Protein AF-A0A3G2S075-F1 (afdb_monomer)

Radius of gyration: 23.3 Å; Cα contacts (8 Å, |Δi|>4): 363; chains: 1; bounding box: 61×72×53 Å

Sequence (214 aa):
MSATLSLFGVHEDDLPMSPDLEPTEDIVPEQIPSILDQRACIVYSTAPDVEPRVVSTRDPESDTQAQQEYRIHLRLDMTNGCGGKIWPAAEVLGAYIASMPSRYAPHATDLALAQHPWRGKTVVELGSGTGLIGFLVAKIGVGCKTWITDQVPMLPLMEENVTLNPDMVDACHVAELNWGETIPENVPSKPDVILLADCVYREEAFQPLVDTFY

Solvent-accessible surface area (backbone atoms only — not comparable to full-atom values): 12660 Å² total; per-residue (Å²): 139,85,86,82,83,52,100,80,82,56,61,83,88,71,55,76,74,75,76,81,72,74,83,60,93,71,79,65,73,81,80,76,78,83,57,64,82,38,58,37,30,41,38,31,34,32,54,72,96,45,79,60,43,83,40,65,66,87,61,84,87,69,88,67,79,54,100,52,54,50,78,46,45,37,63,26,40,41,88,71,38,85,39,20,52,92,51,72,48,44,51,54,52,40,31,54,59,45,13,42,40,41,74,76,28,76,88,37,69,71,57,8,42,70,66,35,94,55,46,64,31,39,35,38,27,49,57,31,36,45,30,65,57,44,50,49,55,32,69,72,62,33,59,32,45,28,34,30,18,24,47,74,71,37,47,68,54,30,56,52,23,42,68,60,35,69,94,28,59,93,25,42,41,83,45,70,49,57,65,52,50,83,76,46,91,93,48,75,86,76,47,78,40,81,44,73,42,78,74,86,80,51,79,89,50,48,62,26,50,55,52,58,78,111

Secondary structure (DSSP, 8-state):
--PPPPTTS--GGGSPPPP-----TTSS---PPP--SEEEEEEEESSTTPPPEEEETT--TT----TTEEEEEEEE--TT-GGGS--HHHHHHHHHHHHHHHHH-TT-HHHHHHS-TTTT-EEEEES-TT-HHHHHHHHTTS--EEEEEE-GGGHHHHHHHHHT-GGGTTTEEEEE--TTSPPPTTS-SS-SEEE-SS----GGGHHHHHHTT-

Nearest PDB structures (foldseek):
  5eeg-assembly1_A  TM=6.580E-01  e=7.873E-05  Streptomyces peucetius
  4wxh-assembly1_B  TM=6.795E-01  e=1.015E-04  Streptomyces peucetius
  7phd-assembly1_A  TM=6.623E-01  e=1.081E-04  Streptomyces peucetius
  2r3s-assembly1_B  TM=6.624E-01  e=9.962E-04  Nostoc punctiforme PCC 73102
  5i2h-assembly1_B  TM=5.955E-01  e=4.023E-03  Planctopirus limnophila DSM 3776

Mean predicted aligned error: 10.03 Å

pLDDT: mean 85.21, std 16.08, range [38.69, 98.69]

InterPro domains:
  IPR019410 Lysine methyltransferase [PF10294] (69-212)
  IPR019410 Lysine methyltransferase [PTHR14614] (68-212)
  IPR029063 S-adenosyl-L-methionine-dependent methyltransferase superfamily [G3DSA:3.40.50.150] (55-214)
  IPR029063 S-adenosyl-L-methionine-dependent methyltransferase superfamily [SSF53335] (101-209)

Structure (mmCIF, N/CA/C/O backbone):
data_AF-A0A3G2S075-F1
#
_entry.id   AF-A0A3G2S075-F1
#
loop_
_atom_site.group_PDB
_atom_site.id
_atom_site.type_symbol
_atom_site.label_atom_id
_atom_site.label_alt_id
_atom_site.label_comp_id
_atom_site.label_asym_id
_atom_site.label_entity_id
_atom_site.label_seq_id
_atom_site.pdbx_PDB_ins_code
_atom_site.Cartn_x
_atom_site.Cartn_y
_atom_site.Cartn_z
_atom_site.occupancy
_atom_site.B_iso_or_equiv
_atom_site.auth_seq_id
_atom_site.auth_comp_id
_atom_site.auth_asym_id
_atom_site.auth_atom_id
_atom_site.pdbx_PDB_model_num
ATOM 1 N N . MET A 1 1 ? 36.980 -53.352 -17.242 1.00 39.31 1 MET A N 1
ATOM 2 C CA . MET A 1 1 ? 36.021 -52.623 -18.096 1.00 39.31 1 MET A CA 1
ATOM 3 C C . MET A 1 1 ? 34.685 -52.691 -17.384 1.00 39.31 1 MET A C 1
ATOM 5 O O . MET A 1 1 ? 34.113 -53.768 -17.325 1.00 39.31 1 MET A O 1
ATOM 9 N N . SER A 1 2 ? 34.291 -51.612 -16.710 1.00 39.00 2 SER A N 1
ATOM 10 C CA . SER A 1 2 ? 33.058 -51.543 -15.919 1.00 39.00 2 SER A CA 1
ATOM 11 C C . SER A 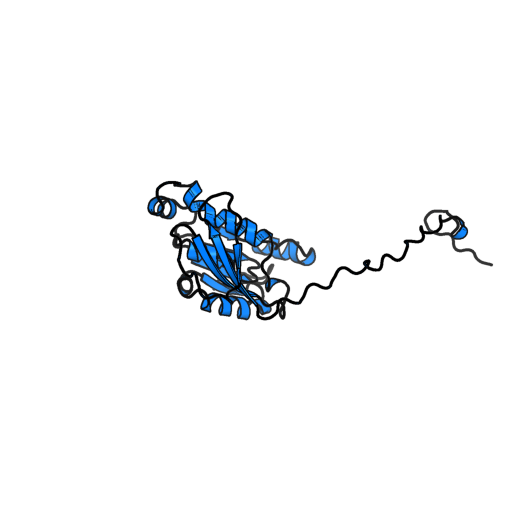1 2 ? 32.149 -50.534 -16.604 1.00 39.00 2 SER A C 1
ATOM 13 O O . SER A 1 2 ? 32.525 -49.369 -16.684 1.00 39.00 2 SER A O 1
ATOM 15 N N . ALA A 1 3 ? 31.021 -50.990 -17.144 1.00 41.44 3 ALA A N 1
ATOM 16 C CA . ALA A 1 3 ? 29.999 -50.128 -17.726 1.00 41.44 3 ALA A CA 1
ATOM 17 C C . ALA A 1 3 ? 28.952 -49.821 -16.649 1.00 41.44 3 ALA A C 1
ATOM 19 O O . ALA A 1 3 ? 28.429 -50.734 -16.008 1.00 41.44 3 ALA A O 1
ATOM 20 N N . THR A 1 4 ? 28.695 -48.538 -16.418 1.00 41.00 4 THR A N 1
ATOM 21 C CA . THR A 1 4 ? 27.686 -48.050 -15.475 1.00 41.00 4 THR A CA 1
ATOM 22 C C . THR A 1 4 ? 26.345 -47.997 -16.206 1.00 41.00 4 THR A C 1
ATOM 24 O O . THR A 1 4 ? 26.229 -47.293 -17.202 1.00 41.00 4 THR A O 1
ATOM 27 N N . LEU A 1 5 ? 25.337 -48.749 -15.749 1.00 38.69 5 LEU A N 1
ATOM 28 C CA . LEU A 1 5 ? 23.973 -48.657 -16.285 1.00 38.69 5 LEU A CA 1
ATOM 29 C C . LEU A 1 5 ? 23.287 -47.385 -15.763 1.00 38.69 5 LEU A C 1
ATOM 31 O O . LEU A 1 5 ? 23.251 -47.157 -14.552 1.00 38.69 5 LEU A O 1
ATOM 35 N N . SER A 1 6 ? 22.703 -46.593 -16.665 1.00 50.19 6 SER A N 1
ATOM 36 C CA . SER A 1 6 ? 21.809 -45.483 -16.318 1.00 50.19 6 SER A CA 1
ATOM 37 C C . SER A 1 6 ? 20.443 -46.010 -15.842 1.00 50.19 6 SER A C 1
ATOM 39 O O . SER A 1 6 ? 20.000 -47.095 -16.233 1.00 50.19 6 SER A O 1
ATOM 41 N N . LEU A 1 7 ? 19.772 -45.226 -14.991 1.00 48.88 7 LEU A N 1
ATOM 42 C CA . LEU A 1 7 ? 18.553 -45.570 -14.241 1.00 48.88 7 LEU A CA 1
ATOM 43 C C . LEU A 1 7 ? 17.335 -45.953 -15.118 1.00 48.88 7 LEU A C 1
ATOM 45 O O . LEU A 1 7 ? 16.333 -46.424 -14.589 1.00 48.88 7 LEU A O 1
ATOM 49 N N . PHE A 1 8 ? 17.420 -45.784 -16.442 1.00 50.78 8 PHE A N 1
ATOM 50 C CA . PHE A 1 8 ? 16.337 -46.058 -17.395 1.00 50.78 8 PHE A CA 1
ATOM 51 C C . PHE A 1 8 ? 16.640 -47.176 -18.407 1.00 50.78 8 PHE A C 1
ATOM 53 O O . PHE A 1 8 ? 15.856 -47.392 -19.327 1.00 50.78 8 PHE A O 1
ATOM 60 N N . GLY A 1 9 ? 17.734 -47.927 -18.235 1.00 50.78 9 GLY A N 1
ATOM 61 C CA . GLY A 1 9 ? 17.971 -49.162 -18.997 1.00 50.78 9 GLY A CA 1
ATOM 62 C C . GLY A 1 9 ? 18.308 -48.977 -20.482 1.00 50.78 9 GLY A C 1
ATOM 63 O O . GLY A 1 9 ? 18.224 -49.943 -21.236 1.00 50.78 9 GLY A O 1
ATOM 64 N N . VAL A 1 10 ? 18.704 -47.773 -20.897 1.00 54.72 10 VAL A N 1
ATOM 65 C CA . VAL A 1 10 ? 19.189 -47.473 -22.253 1.00 54.72 10 VAL A CA 1
ATOM 66 C C . VAL A 1 10 ? 20.692 -47.196 -22.182 1.00 54.72 10 VAL A C 1
ATOM 68 O O . VAL A 1 10 ? 21.138 -46.517 -21.251 1.00 54.72 10 VAL A O 1
ATOM 71 N N . HIS A 1 11 ? 21.479 -47.749 -23.112 1.00 60.38 11 HIS A N 1
ATOM 72 C CA . HIS A 1 11 ? 22.908 -47.433 -23.220 1.00 60.38 11 HIS A CA 1
ATOM 73 C C . HIS A 1 11 ? 23.049 -45.947 -23.595 1.00 60.38 11 HIS A C 1
ATOM 75 O O . HIS A 1 11 ? 22.247 -45.444 -24.376 1.00 60.38 11 HIS A O 1
ATOM 81 N N . GLU A 1 12 ? 24.034 -45.225 -23.050 1.00 58.00 12 GLU A N 1
ATOM 82 C CA . GLU A 1 12 ? 24.257 -43.800 -23.384 1.00 58.00 12 GLU A CA 1
ATOM 83 C C . GLU A 1 12 ? 24.430 -43.578 -24.897 1.00 58.00 12 GLU A C 1
ATOM 85 O O . GLU A 1 12 ? 23.999 -42.556 -25.422 1.00 58.00 12 GLU A O 1
ATOM 90 N N . ASP A 1 13 ? 24.976 -44.578 -25.596 1.00 66.62 13 ASP A N 1
ATOM 91 C CA . ASP A 1 13 ? 25.175 -44.581 -27.050 1.00 66.62 13 ASP A CA 1
ATOM 92 C C . ASP A 1 13 ? 23.868 -44.696 -27.862 1.00 66.62 13 ASP A C 1
ATOM 94 O O . ASP A 1 13 ? 23.870 -44.437 -29.064 1.00 66.62 13 ASP A O 1
ATOM 98 N N . ASP A 1 14 ? 22.758 -45.078 -27.220 1.00 63.50 14 ASP A N 1
ATOM 99 C CA . ASP A 1 14 ? 21.441 -45.270 -27.845 1.00 63.50 14 ASP A CA 1
ATOM 100 C C . ASP A 1 14 ? 20.488 -44.078 -27.607 1.00 63.50 14 ASP A C 1
ATOM 102 O O . ASP A 1 14 ? 19.324 -44.113 -28.024 1.00 63.50 14 ASP A O 1
ATOM 106 N N . LEU A 1 15 ? 20.941 -43.013 -26.932 1.00 58.25 15 LEU A N 1
ATOM 107 C CA . LEU A 1 15 ? 20.164 -41.778 -26.824 1.00 58.25 15 LEU A CA 1
ATOM 108 C C . LEU A 1 15 ? 20.121 -41.083 -28.195 1.00 58.25 15 LEU A C 1
ATOM 110 O O . LEU A 1 15 ? 21.161 -40.944 -28.843 1.00 58.25 15 LEU A O 1
ATOM 114 N N . PRO A 1 16 ? 18.946 -40.614 -28.661 1.00 63.03 16 PRO A N 1
ATOM 115 C CA . PRO A 1 16 ? 18.897 -39.796 -29.863 1.00 63.03 16 PRO A CA 1
ATOM 116 C C . PRO A 1 16 ? 19.795 -38.580 -29.643 1.00 63.03 16 PRO A C 1
ATOM 118 O O . PRO A 1 16 ? 19.712 -37.940 -28.591 1.00 63.03 16 PRO A O 1
ATOM 121 N N . MET A 1 17 ? 20.649 -38.269 -30.624 1.00 59.28 17 MET A N 1
ATOM 122 C CA . MET A 1 17 ? 21.416 -37.029 -30.583 1.00 59.28 17 MET A CA 1
ATOM 123 C C . MET A 1 17 ? 20.442 -35.887 -30.318 1.00 59.28 17 MET A C 1
ATOM 125 O O . MET A 1 17 ? 19.423 -35.766 -31.006 1.00 59.28 17 MET A O 1
ATOM 129 N N . SER A 1 18 ? 20.734 -35.097 -29.283 1.00 58.06 18 SER A N 1
ATOM 130 C CA . SER A 1 18 ? 20.036 -33.841 -29.042 1.00 58.06 18 SER A CA 1
ATOM 131 C C . SER A 1 18 ? 19.966 -33.109 -30.379 1.00 58.06 18 SER A C 1
ATOM 133 O O . SER A 1 18 ? 21.017 -32.988 -31.012 1.00 58.06 18 SER A O 1
ATOM 135 N N . PRO A 1 19 ? 18.775 -32.700 -30.854 1.00 59.12 19 PRO A N 1
ATOM 136 C CA . PRO A 1 19 ? 18.696 -31.956 -32.098 1.00 59.12 19 PRO A CA 1
ATOM 137 C C . PRO A 1 19 ? 19.641 -30.771 -31.958 1.00 59.12 19 PRO A C 1
ATOM 139 O O . PRO A 1 19 ? 19.552 -30.047 -30.964 1.00 59.12 19 PRO A O 1
ATOM 142 N N . ASP A 1 20 ? 20.577 -30.638 -32.897 1.00 57.25 20 ASP A N 1
ATOM 143 C CA . ASP A 1 20 ? 21.443 -29.473 -32.978 1.00 57.25 20 ASP A CA 1
ATOM 144 C C . ASP A 1 20 ? 20.512 -28.266 -33.103 1.00 57.25 20 ASP A C 1
ATOM 146 O O . ASP A 1 20 ? 19.929 -28.004 -34.157 1.00 57.25 20 ASP A O 1
ATOM 150 N N . LEU A 1 21 ? 20.275 -27.591 -31.979 1.00 57.16 21 LEU A N 1
ATOM 151 C CA . LEU A 1 21 ? 19.614 -26.306 -31.975 1.00 57.16 21 LEU A CA 1
ATOM 152 C C . LEU A 1 21 ? 20.578 -25.391 -32.719 1.00 57.16 21 LEU A C 1
ATOM 154 O O . LEU A 1 21 ? 21.642 -25.055 -32.199 1.00 57.16 21 LEU A O 1
ATOM 158 N N . GLU A 1 22 ? 20.229 -25.058 -33.963 1.00 60.34 22 GLU A N 1
ATOM 159 C CA . GLU A 1 22 ? 20.850 -23.961 -34.700 1.00 60.34 22 GLU A CA 1
ATOM 160 C C . GLU A 1 22 ? 21.018 -22.792 -33.717 1.00 60.34 22 GLU A C 1
ATOM 162 O O . GLU A 1 22 ? 20.044 -22.445 -33.036 1.00 60.34 22 GLU A O 1
ATOM 167 N N . PRO A 1 23 ? 22.224 -22.219 -33.566 1.00 53.62 23 PRO A N 1
ATOM 168 C CA . PRO A 1 23 ? 22.447 -21.119 -32.647 1.00 53.62 23 PRO A CA 1
ATOM 169 C C . PRO A 1 23 ? 21.702 -19.898 -33.184 1.00 53.62 23 PRO A C 1
ATOM 171 O O . PRO A 1 23 ? 22.241 -19.089 -33.931 1.00 53.62 23 PRO A O 1
ATOM 174 N N . THR A 1 24 ? 20.426 -19.772 -32.832 1.00 58.47 24 THR A N 1
ATOM 175 C CA . THR A 1 24 ? 19.711 -18.512 -32.958 1.00 58.47 24 THR A CA 1
ATOM 176 C C . THR A 1 24 ? 20.424 -17.545 -32.023 1.00 58.47 24 THR A C 1
ATOM 178 O O . THR A 1 24 ? 20.515 -17.820 -30.828 1.00 58.47 24 THR A O 1
ATOM 181 N N . GLU A 1 25 ? 20.963 -16.444 -32.543 1.00 57.69 25 GLU A N 1
ATOM 182 C CA . GLU A 1 25 ? 21.745 -15.474 -31.757 1.00 57.69 25 GLU A CA 1
ATOM 183 C C . GLU A 1 25 ? 20.955 -14.825 -30.594 1.00 57.69 25 GLU A C 1
ATOM 185 O O . GLU A 1 25 ? 21.547 -14.153 -29.759 1.00 57.69 25 GLU A O 1
ATOM 190 N N . ASP A 1 26 ? 19.655 -15.113 -30.467 1.00 60.84 26 ASP A N 1
ATOM 191 C CA . ASP A 1 26 ? 18.729 -14.603 -29.447 1.00 60.84 26 ASP A CA 1
ATOM 192 C C . ASP A 1 26 ? 18.245 -15.681 -28.449 1.00 60.84 26 ASP A C 1
ATOM 194 O O . ASP A 1 26 ? 17.060 -15.784 -28.134 1.00 60.84 26 ASP A O 1
ATOM 198 N N . ILE A 1 27 ? 19.136 -16.530 -27.921 1.00 66.50 27 ILE A N 1
ATOM 199 C CA . ILE A 1 27 ? 18.773 -17.400 -26.773 1.00 66.50 27 ILE A CA 1
ATOM 200 C C . ILE A 1 27 ? 18.719 -16.585 -25.470 1.00 66.50 27 ILE A C 1
ATOM 202 O O . ILE A 1 27 ? 18.030 -16.957 -24.517 1.00 66.50 27 ILE A O 1
ATOM 206 N N . VAL A 1 28 ? 19.442 -15.464 -25.418 1.00 70.12 28 VAL A N 1
ATOM 207 C CA . VAL A 1 28 ? 19.457 -14.577 -24.257 1.00 70.12 28 VAL A CA 1
ATOM 208 C C . VAL A 1 28 ? 18.451 -13.456 -24.505 1.00 70.12 28 VAL A C 1
ATOM 210 O O . VAL A 1 28 ? 18.718 -12.604 -25.348 1.00 70.12 28 VAL A O 1
ATOM 213 N N . PRO A 1 29 ? 17.304 -13.425 -23.802 1.00 72.69 29 PRO A N 1
ATOM 214 C CA . PRO A 1 29 ? 16.398 -12.291 -23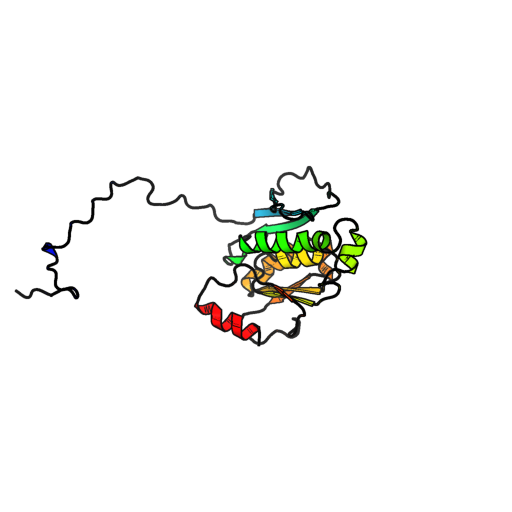.901 1.00 72.69 29 PRO A CA 1
ATOM 215 C C . PRO A 1 29 ? 17.137 -11.009 -23.507 1.00 72.69 29 PRO A C 1
ATOM 217 O O . PRO A 1 29 ? 17.977 -11.026 -22.602 1.00 72.69 29 PRO A O 1
ATOM 220 N N . GLU A 1 30 ? 16.813 -9.899 -24.172 1.00 76.38 30 GLU A N 1
ATOM 221 C CA . GLU A 1 30 ? 17.379 -8.598 -23.826 1.00 76.38 30 GLU A CA 1
ATOM 222 C C . GLU A 1 30 ? 17.216 -8.325 -22.325 1.00 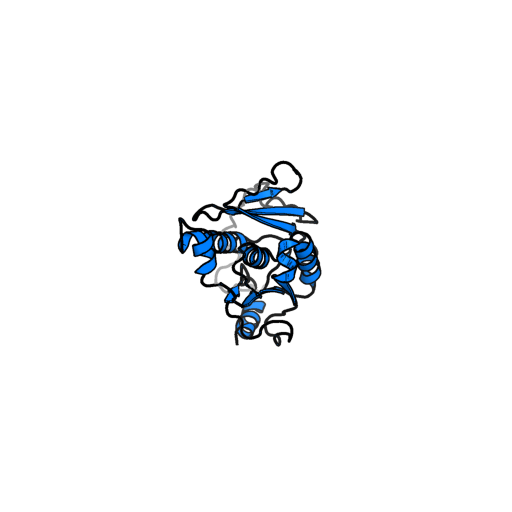76.38 30 GLU A C 1
ATOM 224 O O . GLU A 1 30 ? 16.133 -8.462 -21.745 1.00 76.38 30 GLU A O 1
ATOM 229 N N . GLN A 1 31 ? 18.317 -7.941 -21.679 1.00 74.44 31 GLN A N 1
ATOM 230 C CA . GLN A 1 31 ? 18.293 -7.588 -20.271 1.00 74.44 31 GLN A CA 1
ATOM 231 C C . GLN A 1 31 ? 17.463 -6.316 -20.089 1.00 74.44 31 GLN A C 1
ATOM 233 O O . GLN A 1 31 ? 17.845 -5.236 -20.540 1.00 74.44 31 GLN A O 1
ATOM 238 N N . ILE A 1 32 ? 16.343 -6.434 -19.377 1.00 75.81 32 ILE A N 1
ATOM 239 C CA . ILE A 1 32 ? 15.512 -5.281 -19.030 1.00 75.81 32 ILE A CA 1
ATOM 240 C C . ILE A 1 32 ? 16.338 -4.337 -18.134 1.00 75.81 32 ILE A C 1
ATOM 242 O O . ILE A 1 32 ? 16.944 -4.804 -17.160 1.00 75.81 32 ILE A O 1
ATOM 246 N N . PRO A 1 33 ? 16.374 -3.020 -18.422 1.00 77.38 33 PRO A N 1
ATOM 247 C CA . PRO A 1 33 ? 17.065 -2.053 -17.580 1.00 77.38 33 PRO A CA 1
ATOM 248 C C . PRO A 1 33 ? 16.569 -2.095 -16.133 1.00 77.38 33 PRO A C 1
ATOM 250 O O . PRO A 1 33 ? 15.369 -2.211 -15.875 1.00 77.38 33 PRO A O 1
ATOM 253 N N . SER A 1 34 ? 17.486 -1.951 -15.177 1.00 82.44 34 SER A N 1
ATOM 254 C CA . SER A 1 34 ? 17.121 -1.855 -13.765 1.00 82.44 34 SER A CA 1
ATOM 255 C C . SER A 1 34 ? 16.236 -0.631 -13.510 1.00 82.44 34 SER A C 1
ATOM 257 O O . SER A 1 34 ? 16.524 0.475 -13.974 1.00 82.44 34 SER A O 1
ATOM 259 N N . ILE A 1 35 ? 15.168 -0.823 -12.736 1.00 84.75 35 ILE A N 1
ATOM 260 C CA . ILE A 1 35 ? 14.329 0.274 -12.253 1.00 84.75 35 ILE A CA 1
ATOM 261 C C . ILE A 1 35 ? 15.041 0.900 -11.057 1.00 84.75 35 ILE A C 1
ATOM 263 O O . ILE A 1 35 ? 15.030 0.345 -9.960 1.00 84.75 35 ILE A O 1
ATOM 267 N N . LEU A 1 36 ? 15.692 2.033 -11.304 1.00 88.25 36 LEU A N 1
ATOM 268 C CA . LEU A 1 36 ? 16.448 2.801 -10.320 1.00 88.25 36 LEU A CA 1
ATOM 269 C C . LEU A 1 36 ? 15.956 4.243 -10.356 1.00 88.25 36 LEU A C 1
ATOM 271 O O . LEU A 1 36 ? 15.974 4.861 -11.422 1.00 88.25 36 LEU A O 1
ATOM 275 N N . ASP A 1 37 ? 15.512 4.744 -9.204 1.00 89.50 37 ASP A N 1
ATOM 276 C CA . ASP A 1 37 ? 15.061 6.125 -9.003 1.00 89.50 37 ASP A CA 1
ATOM 277 C C . ASP A 1 37 ? 14.119 6.664 -10.102 1.00 89.50 37 ASP A C 1
ATOM 279 O O . ASP A 1 37 ? 14.244 7.788 -10.595 1.00 89.50 37 ASP A O 1
ATOM 283 N N . GLN A 1 38 ? 13.167 5.838 -10.542 1.00 91.12 38 GLN A N 1
ATOM 284 C CA . GLN A 1 38 ? 12.200 6.248 -11.558 1.00 91.12 38 GLN A CA 1
ATOM 285 C C . GLN A 1 38 ? 10.983 6.885 -10.898 1.00 91.12 38 GLN A C 1
ATOM 287 O O . GLN A 1 38 ? 10.468 6.378 -9.909 1.00 91.12 38 GLN A O 1
ATOM 292 N N . ARG A 1 39 ? 10.470 7.971 -11.478 1.00 92.25 39 ARG A N 1
ATOM 293 C CA . ARG A 1 39 ? 9.204 8.575 -11.050 1.00 92.25 39 ARG A CA 1
ATOM 294 C C . ARG A 1 39 ? 8.070 8.199 -11.994 1.00 92.25 39 ARG A C 1
ATOM 296 O O . ARG A 1 39 ? 8.199 8.327 -13.216 1.00 92.25 39 ARG A O 1
ATOM 303 N N . ALA A 1 40 ? 6.950 7.790 -11.413 1.00 91.38 40 ALA A N 1
ATOM 304 C CA . ALA A 1 40 ? 5.733 7.413 -12.114 1.00 91.38 40 ALA A CA 1
ATOM 305 C C . ALA A 1 40 ? 4.511 8.090 -11.479 1.00 91.38 40 ALA A C 1
ATOM 307 O O . ALA A 1 40 ? 4.458 8.310 -10.270 1.00 91.38 40 ALA A O 1
ATOM 308 N N . CYS A 1 41 ? 3.516 8.413 -12.300 1.00 93.19 41 CYS A N 1
ATOM 309 C CA . CYS A 1 41 ? 2.176 8.776 -11.858 1.00 93.19 41 CYS A CA 1
ATOM 310 C C . CYS A 1 41 ? 1.203 7.731 -12.396 1.00 93.19 41 CYS A C 1
ATOM 312 O O . CYS A 1 41 ? 1.078 7.575 -13.611 1.00 93.19 41 CYS A O 1
ATOM 314 N N . ILE A 1 42 ? 0.537 7.003 -11.505 1.00 94.19 42 ILE A N 1
ATOM 315 C CA . ILE A 1 42 ? -0.478 6.023 -11.887 1.00 94.19 42 ILE A CA 1
ATOM 316 C C . ILE A 1 42 ? -1.834 6.699 -11.863 1.00 94.19 42 ILE A C 1
ATOM 318 O O . ILE A 1 42 ? -2.221 7.289 -10.853 1.00 94.19 42 ILE A O 1
ATOM 322 N N . VAL A 1 43 ? -2.536 6.621 -12.989 1.00 93.56 43 VAL A N 1
ATOM 323 C CA . VAL A 1 43 ? -3.851 7.227 -13.178 1.00 93.56 43 VAL A CA 1
ATOM 324 C C . VAL A 1 43 ? -4.893 6.123 -13.268 1.00 93.56 43 VAL A C 1
ATOM 326 O O . VAL A 1 43 ? -4.922 5.373 -14.245 1.00 93.56 43 VAL A O 1
ATOM 329 N N . TYR A 1 44 ? -5.759 6.052 -12.261 1.00 93.69 44 TYR A N 1
ATOM 330 C CA . TYR A 1 44 ? -6.921 5.169 -12.236 1.00 93.69 44 TYR A CA 1
ATOM 331 C C . TYR A 1 44 ? -8.182 5.936 -12.614 1.00 93.69 44 TYR A C 1
ATOM 333 O O . TYR A 1 44 ? -8.391 7.046 -12.133 1.00 93.69 44 TYR A O 1
ATOM 341 N N . SER A 1 45 ? -9.050 5.334 -13.424 1.00 89.88 45 SER A N 1
ATOM 342 C CA . SER A 1 45 ? -10.383 5.877 -13.690 1.00 89.88 45 SER A CA 1
ATOM 343 C C . SER A 1 45 ? -11.392 5.380 -12.656 1.00 89.88 45 SER A C 1
ATOM 345 O O . SER A 1 45 ? -11.295 4.253 -12.171 1.00 89.88 45 SER A O 1
ATOM 347 N N . THR A 1 46 ? -12.398 6.199 -12.352 1.00 86.75 46 THR A N 1
ATOM 348 C CA . THR A 1 46 ? -13.584 5.746 -11.614 1.00 86.75 46 THR A CA 1
ATOM 349 C C . THR A 1 46 ? -14.539 4.939 -12.493 1.00 86.75 46 THR A C 1
ATOM 351 O O . THR A 1 46 ? -15.426 4.263 -11.967 1.00 86.75 46 THR A O 1
ATOM 354 N N . ALA A 1 47 ? -14.397 4.994 -13.821 1.00 84.19 47 ALA A N 1
ATOM 355 C CA . ALA A 1 47 ? -15.184 4.175 -14.729 1.00 84.19 47 ALA A CA 1
ATOM 356 C C . ALA A 1 47 ? -14.746 2.700 -14.635 1.00 84.19 47 ALA A C 1
ATOM 358 O O . ALA A 1 47 ? -13.548 2.417 -14.554 1.00 84.19 47 ALA A O 1
ATOM 359 N N . PRO A 1 48 ? -15.694 1.746 -14.642 1.00 78.44 48 PRO A N 1
ATOM 360 C CA . PRO A 1 48 ? -15.346 0.334 -14.711 1.00 78.44 48 PRO A CA 1
ATOM 361 C C . PRO A 1 48 ? -14.652 0.010 -16.042 1.00 78.44 48 PRO A C 1
ATOM 363 O O . PRO A 1 48 ? -14.882 0.679 -17.047 1.00 78.44 48 PRO A O 1
ATOM 366 N N . ASP A 1 49 ? -13.830 -1.040 -16.029 1.00 80.19 49 ASP A N 1
ATOM 367 C CA . ASP A 1 49 ? -13.200 -1.641 -17.214 1.00 80.19 49 ASP A CA 1
ATOM 368 C C . ASP A 1 49 ? -12.242 -0.713 -17.990 1.00 80.19 49 ASP A C 1
ATOM 370 O O . ASP A 1 49 ? -11.929 -0.953 -19.155 1.00 80.19 49 ASP A O 1
ATOM 374 N N . VAL A 1 50 ? -11.742 0.339 -17.334 1.00 84.75 50 VAL A N 1
ATOM 375 C CA . VAL A 1 50 ? -10.662 1.190 -17.843 1.00 84.75 50 VAL A CA 1
ATOM 376 C C . VAL A 1 50 ? -9.349 0.772 -17.188 1.00 84.75 50 VAL A C 1
ATOM 378 O O . VAL A 1 50 ? -9.217 0.814 -15.964 1.00 84.75 50 VAL A O 1
ATOM 381 N N . GLU A 1 51 ? -8.373 0.384 -18.007 1.00 85.00 51 GLU A N 1
ATOM 382 C CA . GLU A 1 51 ? -7.037 0.025 -17.530 1.00 85.00 51 GLU A CA 1
ATOM 383 C C . GLU A 1 51 ? -6.304 1.241 -16.935 1.00 85.00 51 GLU A C 1
ATOM 385 O O . GLU A 1 51 ? -6.436 2.365 -17.443 1.00 85.00 51 GLU A O 1
ATOM 390 N N . PRO A 1 52 ? -5.523 1.043 -15.857 1.00 87.56 52 PRO A N 1
ATOM 391 C CA . PRO A 1 52 ? -4.721 2.110 -15.289 1.00 87.56 52 PRO A CA 1
ATOM 392 C C . PRO A 1 52 ? -3.618 2.521 -16.259 1.00 87.56 52 PRO A C 1
ATOM 394 O O . PRO A 1 52 ? -3.057 1.707 -16.989 1.00 87.56 52 PRO A O 1
ATOM 397 N N . ARG A 1 53 ? -3.281 3.810 -16.251 1.00 89.25 53 ARG A N 1
ATOM 398 C CA . ARG A 1 53 ? -2.220 4.352 -17.107 1.00 89.25 53 ARG A CA 1
ATOM 399 C C . ARG A 1 53 ? -1.035 4.777 -16.261 1.00 89.25 53 ARG A C 1
ATOM 401 O O . ARG A 1 53 ? -1.202 5.512 -15.289 1.00 89.25 53 ARG A O 1
ATOM 408 N N . VAL A 1 54 ? 0.160 4.377 -16.682 1.00 84.06 54 VAL A N 1
ATOM 409 C CA . VAL A 1 54 ? 1.422 4.882 -16.138 1.00 84.06 54 VAL A CA 1
ATOM 410 C C . VAL A 1 54 ? 1.826 6.120 -16.937 1.00 84.06 54 VAL A C 1
ATOM 412 O O . VAL A 1 54 ? 2.117 6.033 -18.129 1.00 84.06 54 VAL A O 1
ATOM 415 N N . VAL A 1 55 ? 1.850 7.281 -16.291 1.00 82.50 55 VAL A N 1
ATOM 416 C CA . VAL A 1 55 ? 2.310 8.540 -16.885 1.00 82.50 55 VAL A CA 1
ATOM 417 C C . VAL A 1 55 ? 3.684 8.871 -16.313 1.00 82.50 55 VAL A C 1
ATOM 419 O O . VAL A 1 55 ? 3.865 8.937 -15.095 1.00 82.50 55 VAL A O 1
ATOM 422 N N . SER A 1 56 ? 4.677 9.073 -17.181 1.00 69.00 56 SER A N 1
ATOM 423 C CA . SER A 1 56 ? 6.002 9.510 -16.737 1.00 69.00 56 SER A CA 1
ATOM 424 C C . SER A 1 56 ? 5.928 10.951 -16.237 1.00 69.00 56 SER A C 1
ATOM 426 O O . SER A 1 56 ? 5.423 11.826 -16.933 1.00 69.00 56 SER A O 1
ATOM 428 N N . THR A 1 57 ? 6.475 11.232 -15.054 1.00 63.06 57 THR A N 1
ATOM 429 C CA . THR A 1 57 ? 6.414 12.575 -14.444 1.00 63.06 57 THR A CA 1
ATOM 430 C C . THR A 1 57 ? 7.399 13.578 -15.064 1.00 63.06 57 THR A C 1
ATOM 43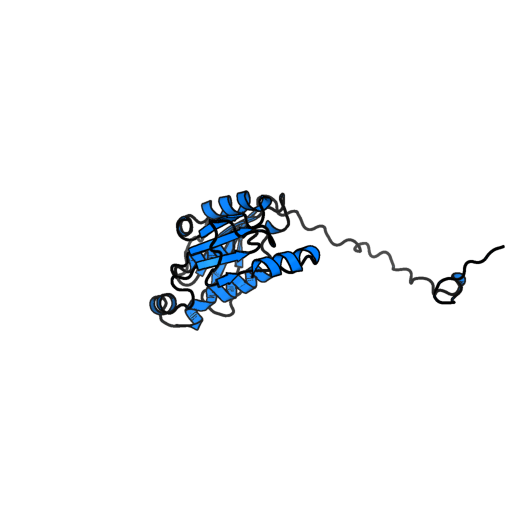2 O O . THR A 1 57 ? 7.701 14.594 -14.441 1.00 63.06 57 THR A O 1
ATOM 435 N N . ARG A 1 58 ? 7.985 13.278 -16.232 1.00 59.06 58 ARG A N 1
ATOM 436 C CA . ARG A 1 58 ? 8.924 14.181 -16.924 1.00 59.06 58 ARG A CA 1
ATOM 437 C C . ARG A 1 58 ? 8.211 15.337 -17.630 1.00 59.06 58 ARG A C 1
ATOM 439 O O . ARG A 1 58 ? 8.870 16.329 -17.919 1.00 59.06 58 ARG A O 1
ATOM 446 N N . ASP A 1 59 ? 6.895 15.238 -17.815 1.00 48.25 59 ASP A N 1
ATOM 447 C CA . ASP A 1 59 ? 6.062 16.292 -18.387 1.00 48.25 59 ASP A CA 1
ATOM 448 C C . ASP A 1 59 ? 5.120 16.885 -17.318 1.00 48.25 59 ASP A C 1
ATOM 450 O O . ASP A 1 59 ? 4.176 16.219 -16.889 1.00 48.25 59 ASP A O 1
ATOM 454 N N . PRO A 1 60 ? 5.351 18.134 -16.866 1.00 46.72 60 PRO A N 1
ATOM 455 C CA . PRO A 1 60 ? 4.476 18.835 -15.919 1.00 46.72 60 PRO A CA 1
ATOM 456 C C . PRO A 1 60 ? 3.147 19.318 -16.539 1.00 46.72 60 PRO A C 1
ATOM 458 O O . PRO A 1 60 ? 2.297 19.871 -15.842 1.00 46.72 60 PRO A O 1
ATOM 461 N N . GLU A 1 61 ? 2.934 19.119 -17.842 1.00 45.94 61 GLU A N 1
ATOM 462 C CA . GLU A 1 61 ? 1.779 19.633 -18.584 1.00 45.94 61 GLU A CA 1
ATOM 463 C C . GLU A 1 61 ? 0.651 18.596 -18.701 1.00 45.94 61 GLU A C 1
ATOM 465 O O . GLU A 1 61 ? 0.429 17.987 -19.742 1.00 45.94 61 GLU A O 1
ATOM 470 N N . SER A 1 62 ? -0.068 18.372 -17.603 1.00 48.06 62 SER A N 1
ATOM 471 C CA . SER A 1 62 ? -1.528 18.135 -17.575 1.00 48.06 62 SER A CA 1
ATOM 472 C C . SER A 1 62 ? -1.958 17.683 -16.180 1.00 48.06 62 SER A C 1
ATOM 474 O O . SER A 1 62 ? -2.625 16.663 -16.001 1.00 48.06 62 SER A O 1
ATOM 476 N N . ASP A 1 63 ? -1.629 18.478 -15.160 1.00 51.62 63 ASP A N 1
ATOM 477 C CA . ASP A 1 63 ? -2.215 18.333 -13.820 1.00 51.62 63 ASP A CA 1
ATOM 478 C C . ASP A 1 63 ? -3.669 18.849 -13.791 1.00 51.62 63 ASP A C 1
ATOM 480 O O . ASP A 1 63 ? -4.116 19.579 -12.909 1.00 51.62 63 ASP A O 1
ATOM 484 N N . THR A 1 64 ? -4.429 18.529 -14.839 1.00 52.41 64 THR A N 1
ATOM 485 C CA . THR A 1 64 ? -5.876 18.685 -14.843 1.00 52.41 64 THR A CA 1
ATOM 486 C C . THR A 1 64 ? -6.422 17.421 -14.198 1.00 52.41 64 THR A C 1
ATOM 488 O O . THR A 1 64 ? -6.509 16.370 -14.836 1.00 52.41 64 THR A O 1
ATOM 491 N N . GLN A 1 65 ? -6.749 17.503 -12.908 1.00 54.00 65 GLN A N 1
ATOM 492 C CA . GLN A 1 65 ? -7.554 16.481 -12.248 1.00 54.00 65 GLN A CA 1
ATOM 493 C C . GLN A 1 65 ? -8.904 16.419 -12.968 1.00 54.00 65 GLN A C 1
ATOM 495 O O . GLN A 1 65 ? -9.785 17.253 -12.752 1.00 54.00 65 GLN A O 1
ATOM 500 N N . ALA A 1 66 ? -9.062 15.456 -13.875 1.00 60.97 66 ALA A N 1
ATOM 501 C CA . ALA A 1 66 ? -10.380 15.105 -14.365 1.00 60.97 66 ALA A CA 1
ATOM 502 C C . ALA A 1 66 ? -11.205 14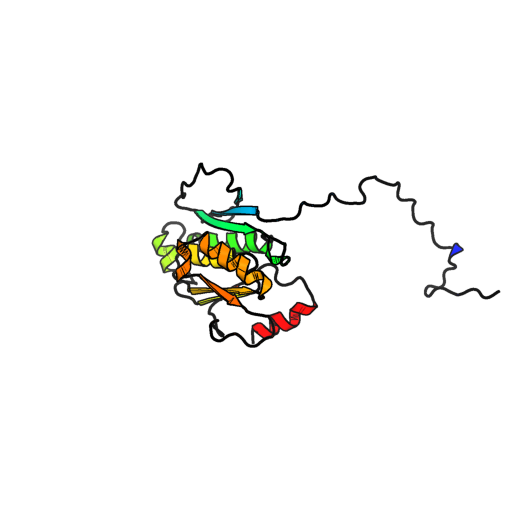.643 -13.155 1.00 60.97 66 ALA A C 1
ATOM 504 O O . ALA A 1 66 ? -10.711 13.884 -12.325 1.00 60.97 66 ALA A O 1
ATOM 505 N N . GLN A 1 67 ? -12.467 15.072 -13.055 1.00 61.56 67 GLN A N 1
ATOM 506 C CA . GLN A 1 67 ? -13.380 14.754 -11.939 1.00 61.56 67 GLN A CA 1
ATOM 507 C C . GLN A 1 67 ? -13.629 13.245 -11.709 1.00 61.56 67 GLN A C 1
ATOM 509 O O . GLN A 1 67 ? -14.402 12.877 -10.829 1.00 61.56 67 GLN A O 1
ATOM 514 N N . GLN A 1 68 ? -13.017 12.371 -12.508 1.00 76.50 68 GLN A N 1
ATOM 515 C CA . GLN A 1 68 ? -13.259 10.932 -12.566 1.00 76.50 68 GLN A CA 1
ATOM 516 C C . GLN A 1 68 ? -11.961 10.111 -12.542 1.00 76.50 68 GLN A C 1
ATOM 518 O O . GLN A 1 68 ? -11.945 8.971 -13.005 1.00 76.50 68 GLN A O 1
ATOM 523 N N . GLU A 1 69 ? -10.861 10.678 -12.041 1.00 89.50 69 GLU A N 1
ATOM 524 C CA . GLU A 1 69 ? -9.572 9.986 -11.987 1.00 89.50 69 GLU A CA 1
ATOM 525 C C . GLU A 1 69 ? -8.874 10.144 -10.630 1.00 89.50 69 GLU A C 1
ATOM 527 O O . GLU A 1 69 ? -8.902 11.211 -10.015 1.00 89.50 69 GLU A O 1
ATOM 532 N N . TYR A 1 70 ? -8.189 9.086 -10.196 1.00 92.00 70 TYR A N 1
ATOM 533 C CA . TYR A 1 70 ? -7.280 9.094 -9.054 1.00 92.00 70 TYR A CA 1
ATOM 534 C C . TYR A 1 70 ? -5.840 9.028 -9.551 1.00 92.00 70 TYR A C 1
ATOM 536 O O . TYR A 1 70 ? -5.484 8.138 -10.322 1.00 92.00 70 TYR A O 1
ATOM 544 N N . ARG A 1 71 ? -5.009 9.968 -9.095 1.00 93.56 71 ARG A N 1
ATOM 545 C CA . ARG A 1 71 ? -3.582 10.046 -9.429 1.00 93.56 71 ARG A CA 1
ATOM 546 C C . ARG A 1 71 ? -2.734 9.708 -8.211 1.00 93.56 71 ARG A C 1
ATOM 548 O O . ARG A 1 71 ? -2.920 10.326 -7.162 1.00 93.56 71 ARG A O 1
ATOM 555 N N . ILE A 1 72 ? -1.816 8.757 -8.371 1.00 95.31 72 ILE A N 1
ATOM 556 C CA . ILE A 1 72 ? -0.885 8.306 -7.329 1.00 95.31 72 ILE A CA 1
ATOM 557 C C . ILE A 1 72 ? 0.537 8.511 -7.834 1.00 95.31 72 ILE A C 1
ATOM 559 O O . ILE A 1 72 ? 0.918 7.947 -8.862 1.00 95.31 72 ILE A O 1
ATOM 563 N N . HIS A 1 73 ? 1.318 9.323 -7.131 1.00 95.12 73 HIS A N 1
ATOM 564 C CA . HIS A 1 73 ? 2.705 9.600 -7.493 1.00 95.12 73 HIS A CA 1
ATOM 565 C C . HIS A 1 73 ? 3.634 8.661 -6.734 1.00 95.12 73 HIS A C 1
ATOM 567 O O . HIS A 1 73 ? 3.527 8.533 -5.519 1.00 95.12 73 HIS A O 1
ATOM 573 N N . LEU A 1 74 ? 4.543 8.001 -7.445 1.00 95.81 74 LEU A N 1
ATOM 574 C CA . LEU A 1 74 ? 5.456 7.018 -6.876 1.00 95.81 74 LEU A CA 1
ATOM 575 C C . LEU A 1 74 ? 6.872 7.236 -7.395 1.00 95.81 74 LEU A C 1
ATOM 577 O O . LEU A 1 74 ? 7.091 7.498 -8.581 1.00 95.81 74 LEU A O 1
ATOM 581 N N . ARG A 1 75 ? 7.834 7.041 -6.506 1.00 95.75 75 ARG A N 1
ATOM 582 C CA . ARG A 1 75 ? 9.187 6.622 -6.829 1.00 95.75 75 ARG A CA 1
ATOM 583 C C . ARG A 1 75 ? 9.219 5.095 -6.893 1.00 95.75 75 ARG A C 1
ATOM 585 O O . ARG A 1 75 ? 8.631 4.409 -6.056 1.00 95.75 75 ARG A O 1
ATOM 592 N N . LEU A 1 76 ? 9.909 4.581 -7.901 1.00 95.38 76 LEU A N 1
ATOM 593 C CA . LEU A 1 76 ? 10.150 3.168 -8.150 1.00 95.38 76 LEU A CA 1
ATOM 594 C C . LEU A 1 76 ? 11.659 2.926 -8.079 1.00 95.38 76 LEU A C 1
ATOM 596 O O . LEU A 1 76 ? 12.430 3.558 -8.807 1.00 95.38 76 LEU A O 1
ATOM 600 N N . ASP A 1 77 ? 12.076 2.028 -7.193 1.00 95.19 77 ASP A N 1
ATOM 601 C CA . ASP A 1 77 ? 13.483 1.724 -6.950 1.00 95.19 77 ASP A CA 1
ATOM 602 C C . ASP A 1 77 ? 13.660 0.288 -6.443 1.00 95.19 77 ASP A C 1
ATOM 604 O O . ASP A 1 77 ? 13.284 -0.044 -5.319 1.00 95.19 77 ASP A O 1
ATOM 608 N N . MET A 1 78 ? 14.249 -0.569 -7.276 1.00 93.88 78 MET A N 1
ATOM 609 C CA . MET A 1 78 ? 14.467 -1.984 -6.966 1.00 93.88 78 MET A CA 1
ATOM 610 C C . MET A 1 78 ? 15.783 -2.277 -6.224 1.00 93.88 78 MET A C 1
ATOM 612 O O . MET A 1 78 ? 16.121 -3.447 -6.036 1.00 93.88 78 MET A O 1
ATOM 616 N N . THR A 1 79 ? 16.534 -1.259 -5.787 1.00 92.19 79 THR A N 1
ATOM 617 C CA . THR A 1 79 ? 17.842 -1.442 -5.122 1.00 92.19 79 THR A CA 1
ATOM 618 C C . THR A 1 79 ? 17.746 -2.311 -3.866 1.00 92.19 79 THR A C 1
ATOM 620 O O . THR A 1 79 ? 18.624 -3.135 -3.619 1.00 92.19 79 THR A O 1
ATOM 623 N N . ASN A 1 80 ? 16.668 -2.158 -3.091 1.00 88.44 80 ASN A N 1
ATOM 624 C CA . ASN A 1 80 ? 16.488 -2.835 -1.801 1.00 88.44 80 ASN A CA 1
ATOM 625 C C . ASN A 1 80 ? 15.559 -4.056 -1.867 1.00 88.44 80 ASN A C 1
ATOM 627 O O . ASN A 1 80 ? 15.259 -4.654 -0.835 1.00 88.44 80 ASN A O 1
ATOM 631 N N . GLY A 1 81 ? 15.104 -4.439 -3.063 1.00 87.81 81 GLY A N 1
ATOM 632 C CA . GLY A 1 81 ? 14.234 -5.595 -3.243 1.00 87.81 81 GLY A CA 1
ATOM 633 C C . GLY A 1 81 ? 13.263 -5.477 -4.413 1.00 87.81 81 GLY A C 1
ATOM 634 O O . GLY A 1 81 ? 13.097 -4.435 -5.046 1.00 87.81 81 GLY A O 1
ATOM 635 N N . CYS A 1 82 ? 12.573 -6.582 -4.685 1.00 89.38 82 CYS A N 1
ATOM 636 C CA . CYS A 1 82 ? 11.591 -6.690 -5.765 1.00 89.38 82 CYS A CA 1
ATOM 637 C C . CYS A 1 82 ? 10.318 -5.854 -5.541 1.00 89.38 82 CYS A C 1
ATOM 639 O O . CYS A 1 82 ? 9.571 -5.633 -6.492 1.00 89.38 82 CYS A O 1
ATOM 641 N N . GLY A 1 83 ? 10.077 -5.363 -4.321 1.00 91.50 83 GLY A N 1
ATOM 642 C CA . GLY A 1 83 ? 8.940 -4.494 -3.990 1.00 91.50 83 GLY A CA 1
ATOM 643 C C . GLY A 1 83 ? 9.042 -3.080 -4.575 1.00 91.50 83 GLY A C 1
ATOM 644 O O . GLY A 1 83 ? 8.084 -2.321 -4.518 1.00 91.50 83 GLY A O 1
ATOM 645 N N . GLY A 1 84 ? 10.184 -2.722 -5.168 1.00 94.06 84 GLY A N 1
ATOM 646 C CA . GLY A 1 84 ? 10.457 -1.399 -5.730 1.00 94.06 84 GLY A CA 1
ATOM 647 C C . GLY A 1 84 ? 9.777 -1.055 -7.056 1.00 94.06 84 GLY A C 1
ATOM 648 O O . GLY A 1 84 ? 9.993 0.032 -7.586 1.00 94.06 84 GLY A O 1
ATOM 649 N N . LYS A 1 85 ? 8.996 -1.972 -7.627 1.00 94.12 85 LYS A N 1
ATOM 650 C CA . LYS A 1 85 ? 8.273 -1.794 -8.893 1.00 94.12 85 LYS A CA 1
ATOM 651 C C . LYS A 1 85 ? 6.786 -2.041 -8.691 1.00 94.12 85 LYS A C 1
ATOM 653 O O . LYS A 1 85 ? 6.375 -2.695 -7.738 1.00 94.12 85 LYS A O 1
ATOM 658 N N . ILE A 1 86 ? 5.993 -1.574 -9.645 1.00 94.19 86 ILE A N 1
ATOM 659 C CA . ILE A 1 86 ? 4.574 -1.907 -9.713 1.00 94.19 86 ILE A CA 1
ATOM 660 C C . ILE A 1 86 ? 4.448 -3.292 -10.339 1.00 94.19 86 ILE A C 1
ATOM 662 O O . ILE A 1 86 ? 5.065 -3.585 -11.368 1.00 94.19 86 ILE A O 1
ATOM 666 N N . TRP A 1 87 ? 3.681 -4.151 -9.683 1.00 95.06 87 TRP A N 1
ATOM 667 C CA . TRP A 1 87 ? 3.410 -5.503 -10.146 1.00 95.06 87 TRP A CA 1
ATOM 668 C C . TRP A 1 87 ? 2.015 -5.596 -10.785 1.00 95.06 87 TRP A C 1
ATOM 670 O O . TRP A 1 87 ? 1.117 -4.866 -10.356 1.00 95.06 87 TRP A O 1
ATOM 680 N N . PRO A 1 88 ? 1.802 -6.474 -11.786 1.00 94.75 88 PRO A N 1
ATOM 681 C CA . PRO A 1 88 ? 0.536 -6.538 -12.519 1.00 94.75 88 PRO A CA 1
ATOM 682 C C . PRO A 1 88 ? -0.699 -6.750 -11.634 1.00 94.75 88 PRO A C 1
ATOM 684 O O . PRO A 1 88 ? -1.743 -6.147 -11.890 1.00 94.75 88 PRO A O 1
ATOM 687 N N . ALA A 1 89 ? -0.610 -7.543 -10.557 1.00 96.00 89 ALA A N 1
ATOM 688 C CA . ALA A 1 89 ? -1.764 -7.709 -9.670 1.00 96.00 89 ALA A CA 1
ATOM 689 C C . ALA A 1 89 ? -2.137 -6.413 -8.939 1.00 96.00 89 ALA A C 1
ATOM 691 O O . ALA A 1 89 ? -3.316 -6.206 -8.658 1.00 96.00 89 ALA A O 1
ATOM 692 N N . ALA A 1 90 ? -1.174 -5.524 -8.664 1.00 96.06 90 ALA A N 1
ATOM 693 C CA . ALA A 1 90 ? -1.458 -4.224 -8.062 1.00 96.06 90 ALA A CA 1
ATOM 694 C C . ALA A 1 90 ? -2.194 -3.301 -9.048 1.00 96.06 90 ALA A C 1
ATOM 696 O O . ALA A 1 90 ? -3.106 -2.581 -8.656 1.00 96.06 90 ALA A O 1
ATOM 697 N N . GLU A 1 91 ? -1.879 -3.357 -10.341 1.00 94.00 91 GLU A N 1
ATOM 698 C CA . GLU A 1 91 ? -2.612 -2.592 -11.359 1.00 94.00 91 GLU A CA 1
ATOM 699 C C . GLU A 1 91 ? -4.070 -3.061 -11.462 1.00 94.00 91 GLU A C 1
ATOM 701 O O . GLU A 1 91 ? -5.000 -2.250 -11.433 1.00 94.00 91 GLU A O 1
ATOM 706 N N . VAL A 1 92 ? -4.280 -4.381 -11.502 1.00 94.62 92 VAL A N 1
ATOM 707 C CA . VAL A 1 92 ? -5.617 -4.988 -11.577 1.00 94.62 92 VAL A CA 1
ATOM 708 C C . VAL A 1 92 ? -6.425 -4.721 -10.304 1.00 94.62 92 VAL A C 1
ATOM 710 O O . VAL A 1 92 ? -7.577 -4.284 -10.382 1.00 94.62 92 VAL A O 1
ATOM 713 N N . LEU A 1 93 ? -5.833 -4.946 -9.125 1.00 96.56 93 LEU A N 1
ATOM 714 C CA . LEU A 1 93 ? -6.482 -4.678 -7.839 1.00 96.56 93 LEU A CA 1
ATOM 715 C C . LEU A 1 93 ? -6.803 -3.187 -7.688 1.00 96.56 93 LEU A C 1
ATOM 717 O O . LEU A 1 93 ? -7.898 -2.835 -7.245 1.00 96.56 93 LEU A O 1
ATOM 721 N N . GLY A 1 94 ? -5.888 -2.312 -8.104 1.00 95.88 94 GLY A N 1
ATOM 722 C CA . GLY A 1 94 ? -6.092 -0.872 -8.089 1.00 95.88 94 GLY A CA 1
ATOM 723 C C . GLY A 1 94 ? -7.260 -0.445 -8.977 1.00 95.88 94 GLY A C 1
ATOM 724 O O . GLY A 1 94 ? -8.145 0.273 -8.517 1.00 95.88 94 GLY A O 1
ATOM 725 N N . ALA A 1 95 ? -7.344 -0.948 -10.212 1.00 93.88 95 ALA A N 1
ATOM 726 C CA . ALA A 1 95 ? -8.463 -0.652 -11.111 1.00 93.88 95 ALA A CA 1
ATOM 727 C C . ALA A 1 95 ? -9.807 -1.137 -10.541 1.00 93.88 95 ALA A C 1
ATOM 729 O O . ALA A 1 95 ? -10.818 -0.427 -10.596 1.00 93.88 95 ALA A O 1
ATOM 730 N N . TYR A 1 96 ? -9.818 -2.320 -9.921 1.00 93.69 96 TYR A N 1
ATOM 731 C CA . TYR A 1 96 ? -10.996 -2.830 -9.225 1.00 93.69 96 TYR A CA 1
ATOM 732 C C . TYR A 1 96 ? -11.444 -1.880 -8.105 1.00 93.69 96 TYR A C 1
ATOM 734 O O . TYR A 1 96 ? -12.608 -1.468 -8.092 1.00 93.69 96 TYR A O 1
ATOM 742 N N . ILE A 1 97 ? -10.521 -1.477 -7.227 1.00 94.50 97 ILE A N 1
ATOM 743 C CA . ILE A 1 97 ? -10.773 -0.566 -6.102 1.00 94.50 97 ILE A CA 1
ATOM 744 C C . ILE A 1 97 ? -11.233 0.818 -6.592 1.00 94.50 97 ILE A C 1
ATOM 746 O O . ILE A 1 97 ? -12.256 1.321 -6.128 1.00 94.50 97 ILE A O 1
ATOM 750 N N . ALA A 1 98 ? -10.550 1.405 -7.577 1.00 93.31 98 ALA A N 1
ATOM 751 C CA . ALA A 1 98 ? -10.888 2.714 -8.141 1.00 93.31 98 ALA A CA 1
ATOM 752 C C . ALA A 1 98 ? -12.288 2.754 -8.772 1.00 93.31 98 ALA A C 1
ATOM 754 O O . ALA A 1 98 ? -12.979 3.770 -8.687 1.00 93.31 98 ALA A O 1
ATOM 755 N N . SER A 1 99 ? -12.731 1.640 -9.362 1.00 91.06 99 SER A N 1
ATOM 756 C CA . SER A 1 99 ? -14.064 1.531 -9.962 1.00 91.06 99 SER A CA 1
ATOM 757 C C . SER A 1 99 ? -15.191 1.295 -8.946 1.00 91.06 99 SER A C 1
ATOM 759 O O . SER A 1 99 ? -16.365 1.410 -9.307 1.00 91.06 99 SER A O 1
ATOM 761 N N . MET A 1 100 ? -14.880 0.964 -7.682 1.00 90.38 100 MET A N 1
ATOM 762 C CA . MET A 1 100 ? -15.896 0.619 -6.678 1.00 90.38 100 MET A CA 1
ATOM 763 C C . MET A 1 100 ? -16.974 1.695 -6.494 1.00 90.38 100 MET A C 1
ATOM 765 O O . MET A 1 100 ? -18.149 1.322 -6.537 1.00 90.38 100 MET A O 1
ATOM 769 N N . PRO A 1 101 ? -16.661 2.999 -6.338 1.00 87.75 101 PRO A N 1
ATOM 770 C CA . PRO A 1 101 ? -17.693 4.020 -6.148 1.00 87.75 101 PRO A CA 1
ATOM 771 C C . PRO A 1 101 ? -18.765 3.991 -7.252 1.00 87.75 101 PRO A C 1
ATOM 773 O O . PRO A 1 101 ? -19.964 3.944 -6.966 1.00 87.75 101 PRO A O 1
ATOM 776 N N . SER A 1 102 ? -18.345 3.900 -8.514 1.00 84.06 102 SER A N 1
ATOM 777 C CA . SER A 1 102 ? -19.252 3.850 -9.666 1.00 84.06 102 SER A CA 1
ATOM 778 C C . SER A 1 102 ? -20.101 2.577 -9.717 1.00 84.06 102 SER A C 1
ATOM 780 O O . SER A 1 102 ? -21.201 2.605 -10.263 1.00 84.06 102 SER A O 1
ATOM 782 N N . ARG A 1 103 ? -19.639 1.464 -9.131 1.00 82.31 103 ARG A N 1
ATOM 783 C CA . ARG A 1 103 ? -20.420 0.216 -9.038 1.00 82.31 103 ARG A CA 1
ATOM 784 C C . ARG A 1 103 ? -21.568 0.325 -8.034 1.00 82.31 103 ARG A C 1
ATOM 786 O O . ARG A 1 103 ? -22.615 -0.277 -8.257 1.00 82.31 103 ARG A O 1
ATOM 793 N N . TYR A 1 104 ? -21.382 1.084 -6.952 1.00 74.75 104 TYR A N 1
ATOM 794 C CA . TYR A 1 104 ? -22.400 1.248 -5.909 1.00 74.75 104 TYR A CA 1
ATOM 795 C C . TYR A 1 104 ? -23.403 2.363 -6.226 1.00 74.75 104 TYR A C 1
ATOM 797 O O . TYR A 1 104 ? -24.597 2.182 -5.992 1.00 74.75 104 TYR A O 1
ATOM 805 N N . ALA A 1 105 ? -22.956 3.493 -6.789 1.00 77.56 105 ALA A N 1
ATOM 806 C CA . ALA A 1 105 ? -23.853 4.567 -7.224 1.00 77.56 105 ALA A CA 1
ATOM 807 C C . ALA A 1 105 ? -23.329 5.275 -8.499 1.00 77.56 105 ALA A C 1
ATOM 809 O O . ALA A 1 105 ? -22.716 6.341 -8.408 1.00 77.56 105 ALA A O 1
ATOM 810 N N . PRO A 1 106 ? -23.619 4.742 -9.704 1.00 69.62 106 PRO A N 1
ATOM 811 C CA . PRO A 1 106 ? -23.025 5.180 -10.981 1.00 69.62 106 PRO A CA 1
ATOM 812 C C . PRO A 1 106 ? -23.354 6.619 -11.414 1.00 69.62 106 PRO A C 1
ATOM 814 O O . PRO A 1 106 ? -22.778 7.123 -12.377 1.00 69.62 106 PRO A O 1
ATOM 817 N N . HIS A 1 107 ? -24.286 7.293 -10.736 1.00 70.44 107 HIS A N 1
ATOM 818 C CA . HIS A 1 107 ? -24.762 8.634 -11.099 1.00 70.44 107 HIS A CA 1
ATOM 819 C C . HIS A 1 107 ? -24.728 9.637 -9.935 1.00 70.44 107 HIS A C 1
ATOM 821 O O . HIS A 1 107 ? -25.303 10.719 -10.047 1.00 70.44 107 HIS A O 1
ATOM 827 N N . ALA A 1 108 ? -24.085 9.291 -8.814 1.00 72.31 108 ALA A N 1
ATOM 828 C CA . ALA A 1 108 ? -24.029 10.154 -7.636 1.00 72.31 108 ALA A CA 1
ATOM 829 C C . ALA A 1 108 ? -22.749 9.910 -6.823 1.00 72.31 108 ALA A C 1
ATOM 831 O O . ALA A 1 108 ? -22.748 9.103 -5.896 1.00 72.31 108 ALA A O 1
ATOM 832 N N . THR A 1 109 ? -21.672 10.633 -7.146 1.00 73.50 109 THR A N 1
ATOM 833 C CA . THR A 1 109 ? -20.348 10.481 -6.511 1.00 73.50 109 THR A CA 1
ATOM 834 C C . THR A 1 109 ? -20.403 10.603 -4.987 1.00 73.50 109 THR A C 1
ATOM 836 O O . THR A 1 109 ? -19.877 9.744 -4.284 1.00 73.50 109 THR A O 1
ATOM 839 N N . ASP A 1 110 ? -21.112 11.598 -4.450 1.00 78.88 110 ASP A N 1
ATOM 840 C CA . ASP A 1 110 ? -21.214 11.778 -2.994 1.00 78.88 110 ASP A CA 1
ATOM 841 C C . ASP A 1 110 ? -21.950 10.612 -2.320 1.00 78.88 110 ASP A C 1
ATOM 843 O O . ASP A 1 110 ? -21.571 10.158 -1.238 1.00 78.88 110 ASP A O 1
ATOM 847 N N . LEU A 1 111 ? -22.982 10.079 -2.983 1.00 81.38 111 LEU A N 1
ATOM 848 C CA . LEU A 1 111 ? -23.722 8.920 -2.494 1.00 81.38 111 LEU A CA 1
ATOM 849 C C . LEU A 1 111 ? -22.874 7.646 -2.577 1.00 81.38 111 LEU A C 1
ATOM 851 O O . LEU A 1 111 ? -22.902 6.843 -1.647 1.00 81.38 111 LEU A O 1
ATOM 855 N N . ALA A 1 112 ? -22.088 7.492 -3.646 1.00 84.12 112 ALA A N 1
ATOM 856 C CA . ALA A 1 112 ? -21.162 6.380 -3.827 1.00 84.12 112 ALA A CA 1
ATOM 857 C C . ALA A 1 112 ? -20.140 6.310 -2.686 1.00 84.12 112 ALA A C 1
ATOM 859 O O . ALA A 1 112 ? -19.923 5.244 -2.116 1.00 84.12 112 ALA A O 1
ATOM 860 N N . LEU A 1 113 ? -19.557 7.451 -2.305 1.00 85.19 113 LEU A N 1
ATOM 861 C CA . LEU A 1 113 ? -18.609 7.534 -1.190 1.00 85.19 113 LEU A CA 1
ATOM 862 C C . LEU A 1 113 ? -19.290 7.340 0.174 1.00 85.19 113 LEU A C 1
ATOM 864 O O . LEU A 1 113 ? -18.697 6.773 1.096 1.00 85.19 113 LEU A O 1
ATOM 868 N N . ALA A 1 114 ? -20.537 7.797 0.323 1.00 86.62 114 ALA A N 1
ATOM 869 C CA . ALA A 1 114 ? -21.318 7.611 1.545 1.00 86.62 114 ALA A CA 1
ATOM 870 C C . ALA A 1 114 ? -21.747 6.149 1.762 1.00 86.62 114 ALA A C 1
ATOM 872 O O . ALA A 1 114 ? -21.815 5.699 2.904 1.00 86.62 114 ALA A O 1
ATOM 873 N N . GLN A 1 115 ? -22.021 5.414 0.683 1.00 87.19 115 GLN A N 1
ATOM 874 C CA . GLN A 1 115 ? -22.464 4.016 0.712 1.00 87.19 115 GLN A CA 1
ATOM 875 C C . GLN A 1 115 ? -21.333 3.015 0.457 1.00 87.19 115 GLN A C 1
ATOM 877 O O . GLN A 1 115 ? -21.578 1.810 0.426 1.00 87.19 115 GLN A O 1
ATOM 882 N N . HIS A 1 116 ? -20.100 3.496 0.283 1.00 91.75 116 HIS A N 1
ATOM 883 C CA . HIS A 1 116 ? -18.959 2.640 0.008 1.00 91.75 116 HIS A CA 1
ATOM 884 C C . HIS A 1 116 ? -18.791 1.588 1.119 1.00 91.75 116 HIS A C 1
ATOM 886 O O . HIS A 1 116 ? -18.778 1.950 2.300 1.00 91.75 116 HIS A O 1
ATOM 892 N N . PRO A 1 117 ? -18.592 0.300 0.785 1.00 92.06 117 PRO A N 1
ATOM 893 C CA . PRO A 1 117 ? -18.483 -0.776 1.776 1.00 92.06 117 PRO A CA 1
ATOM 894 C C . PRO A 1 117 ? -17.306 -0.582 2.737 1.00 92.06 117 PRO A C 1
ATOM 896 O O . PRO A 1 117 ? -17.304 -1.129 3.838 1.00 92.06 117 PRO A O 1
ATOM 899 N N . TRP A 1 118 ? -16.297 0.188 2.321 1.00 95.06 118 TRP A N 1
ATOM 900 C CA . TRP A 1 118 ? -15.117 0.498 3.128 1.00 95.06 118 TRP A CA 1
ATOM 901 C C . TRP A 1 118 ? -15.191 1.811 3.895 1.00 95.06 118 TRP A C 1
ATOM 903 O O . TRP A 1 118 ? -14.220 2.191 4.540 1.00 95.06 118 TRP A O 1
ATOM 913 N N . ARG A 1 119 ? -16.331 2.506 3.873 1.00 94.38 119 ARG A N 1
ATOM 914 C CA . ARG A 1 119 ? -16.454 3.791 4.557 1.00 94.38 119 ARG A CA 1
ATOM 915 C C . ARG A 1 119 ? -16.085 3.676 6.040 1.00 94.38 119 ARG A C 1
ATOM 917 O O . ARG A 1 119 ? -16.699 2.906 6.775 1.00 94.38 119 ARG A O 1
ATOM 924 N N . GLY A 1 120 ? -15.096 4.462 6.471 1.00 95.62 120 GLY A N 1
ATOM 925 C CA . GLY A 1 120 ? -14.630 4.491 7.862 1.00 95.62 120 GLY A CA 1
ATOM 926 C C . GLY A 1 120 ? -13.921 3.221 8.351 1.00 95.62 120 GLY A C 1
ATOM 927 O O . GLY A 1 120 ? -13.726 3.082 9.557 1.00 95.62 120 GLY A O 1
ATOM 928 N N . LYS A 1 121 ? -13.578 2.283 7.457 1.00 97.31 121 LYS A N 1
ATOM 929 C CA . LYS A 1 121 ? -12.946 1.007 7.819 1.00 97.31 121 LYS A CA 1
ATOM 930 C C . LYS A 1 121 ? -11.447 1.137 8.074 1.00 97.31 121 LYS A C 1
ATOM 932 O O . LYS A 1 121 ? -10.781 2.026 7.540 1.00 97.31 121 LYS A O 1
ATOM 937 N N . THR A 1 122 ? -10.925 0.205 8.860 1.00 98.00 122 THR A N 1
ATOM 938 C CA . THR A 1 122 ? -9.485 -0.028 8.997 1.00 98.00 122 THR A CA 1
ATOM 939 C C . THR A 1 122 ? -9.004 -0.990 7.915 1.00 98.00 122 THR A C 1
ATOM 941 O O . THR A 1 122 ? -9.622 -2.031 7.681 1.00 98.00 122 THR A O 1
ATOM 944 N N . VAL A 1 123 ? -7.915 -0.632 7.240 1.00 98.44 123 VAL A N 1
ATOM 945 C CA . VAL A 1 123 ? -7.344 -1.402 6.131 1.00 98.44 123 VAL A CA 1
ATOM 946 C C . VAL A 1 123 ? -5.879 -1.684 6.431 1.00 98.44 123 VAL A C 1
ATOM 948 O O . VAL A 1 123 ? -5.149 -0.767 6.794 1.00 98.44 123 VAL A O 1
ATOM 951 N N . VAL A 1 124 ? -5.446 -2.930 6.270 1.00 98.56 124 VAL A N 1
ATOM 952 C CA . VAL A 1 124 ? -4.027 -3.309 6.326 1.00 98.56 124 VAL A CA 1
ATOM 953 C C . VAL A 1 124 ? -3.649 -3.925 4.986 1.00 98.56 124 VAL A C 1
ATOM 955 O O . VAL A 1 124 ? -4.277 -4.883 4.540 1.00 98.56 124 VAL A O 1
ATOM 958 N N . GLU A 1 125 ? -2.640 -3.367 4.332 1.00 98.62 125 GLU A N 1
ATOM 959 C CA . GLU A 1 125 ? -2.030 -3.940 3.137 1.00 98.62 125 GLU A CA 1
ATOM 960 C C . GLU A 1 125 ? -0.753 -4.688 3.529 1.00 98.62 125 GLU A C 1
ATOM 962 O O . GLU A 1 125 ? 0.135 -4.122 4.169 1.00 98.62 125 GLU A O 1
ATOM 967 N N . LEU A 1 126 ? -0.676 -5.967 3.165 1.00 98.56 126 LEU A N 1
ATOM 968 C CA . LEU A 1 126 ? 0.481 -6.830 3.391 1.00 98.56 126 LEU A CA 1
ATOM 969 C C . LEU A 1 126 ? 1.355 -6.857 2.135 1.00 98.56 126 LEU A C 1
ATOM 971 O O . LEU A 1 126 ? 0.838 -7.089 1.045 1.00 98.56 126 LEU A O 1
ATOM 975 N N . GLY A 1 127 ? 2.671 -6.682 2.291 1.00 98.00 127 GLY A N 1
ATOM 976 C CA . GLY A 1 127 ? 3.608 -6.707 1.160 1.00 98.00 127 GLY A CA 1
ATOM 977 C C . GLY A 1 127 ? 3.360 -5.558 0.188 1.00 98.00 127 GLY A C 1
ATOM 978 O O . GLY A 1 127 ? 3.176 -5.775 -1.008 1.00 98.00 127 GLY A O 1
ATOM 979 N N . SER A 1 128 ? 3.286 -4.343 0.725 1.00 98.12 128 SER A N 1
ATOM 980 C CA . SER A 1 128 ? 2.830 -3.161 -0.013 1.00 98.12 128 SER A CA 1
ATOM 981 C C . SER A 1 128 ? 3.815 -2.706 -1.093 1.00 98.12 128 SER A C 1
ATOM 983 O O . SER A 1 128 ? 3.426 -1.981 -2.013 1.00 98.12 128 SER A O 1
ATOM 985 N N . GLY A 1 129 ? 5.095 -3.085 -0.992 1.00 97.44 129 GLY A N 1
ATOM 986 C CA . GLY A 1 129 ? 6.138 -2.709 -1.941 1.00 97.44 129 GLY A CA 1
ATOM 987 C C . GLY A 1 129 ? 6.267 -1.190 -2.086 1.00 97.44 129 GLY A C 1
ATOM 988 O O . GLY A 1 129 ? 6.844 -0.513 -1.239 1.00 97.44 129 GLY A O 1
ATOM 989 N N . THR A 1 130 ? 5.716 -0.638 -3.169 1.00 96.88 130 THR A N 1
ATOM 990 C CA . THR A 1 130 ? 5.696 0.810 -3.418 1.00 96.88 130 THR A CA 1
ATOM 991 C C . THR A 1 130 ? 4.620 1.553 -2.619 1.00 96.88 130 THR A C 1
ATOM 993 O O . THR A 1 130 ? 4.686 2.778 -2.556 1.00 96.88 130 THR A O 1
ATOM 996 N N . GLY A 1 131 ? 3.620 0.855 -2.065 1.00 97.00 131 GLY A N 1
ATOM 997 C CA . GLY A 1 131 ? 2.459 1.421 -1.359 1.00 97.00 131 GLY A CA 1
ATOM 998 C C . GLY A 1 131 ? 1.270 1.802 -2.254 1.00 97.00 131 GLY A C 1
ATOM 999 O O . GLY A 1 131 ? 0.323 2.431 -1.785 1.00 97.00 131 GLY A O 1
ATOM 1000 N N . LEU A 1 132 ? 1.306 1.454 -3.550 1.00 97.06 132 LEU A N 1
ATOM 1001 C CA . LEU A 1 132 ? 0.352 1.925 -4.570 1.00 97.06 132 LEU A CA 1
ATOM 1002 C C . LEU A 1 132 ? -1.121 1.751 -4.165 1.00 97.06 132 LEU A C 1
ATOM 1004 O O . LEU A 1 132 ? -1.920 2.673 -4.352 1.00 97.06 132 LEU A O 1
ATOM 1008 N N . ILE A 1 133 ? -1.489 0.579 -3.644 1.00 97.56 133 ILE A N 1
ATOM 1009 C CA . ILE A 1 133 ? -2.885 0.257 -3.339 1.00 97.56 133 ILE A CA 1
ATOM 1010 C C . ILE A 1 133 ? -3.359 1.008 -2.100 1.00 97.56 133 ILE A C 1
ATOM 1012 O O . ILE A 1 133 ? -4.420 1.632 -2.144 1.00 97.56 133 ILE A O 1
ATOM 1016 N N . GLY A 1 134 ? -2.595 0.996 -1.010 1.00 96.44 134 GLY A N 1
ATOM 1017 C CA . GLY A 1 134 ? -2.969 1.702 0.208 1.00 96.44 134 GLY A CA 1
ATOM 1018 C C . GLY A 1 134 ? -3.101 3.208 -0.008 1.00 96.44 134 GLY A C 1
ATOM 1019 O O . GLY A 1 134 ? -4.063 3.814 0.477 1.00 96.44 134 GLY A O 1
ATOM 1020 N N . PHE A 1 135 ? -2.230 3.793 -0.837 1.00 95.50 135 PHE A N 1
ATOM 1021 C CA . PHE A 1 135 ? -2.380 5.173 -1.297 1.00 95.50 135 PHE A CA 1
ATOM 1022 C C . PHE A 1 135 ? -3.675 5.376 -2.077 1.00 95.50 135 PHE A C 1
ATOM 1024 O O . PHE A 1 135 ? -4.430 6.301 -1.784 1.00 95.50 135 PHE A O 1
ATOM 1031 N N . LEU A 1 136 ? -3.996 4.500 -3.031 1.00 95.88 136 LEU A N 1
ATOM 1032 C CA . LEU A 1 136 ? -5.257 4.596 -3.765 1.00 95.88 136 LEU A CA 1
ATOM 1033 C C . LEU A 1 136 ? -6.475 4.548 -2.828 1.00 95.88 136 LEU A C 1
ATOM 1035 O O . LEU A 1 136 ? -7.386 5.364 -2.973 1.00 95.88 136 LEU A O 1
ATOM 1039 N N . VAL A 1 137 ? -6.479 3.652 -1.840 1.00 95.69 137 VAL A N 1
ATOM 1040 C CA . VAL A 1 137 ? -7.555 3.568 -0.837 1.00 95.69 137 VAL A CA 1
ATOM 1041 C C . VAL A 1 137 ? -7.695 4.879 -0.062 1.00 95.69 137 VAL A C 1
ATOM 1043 O O . VAL A 1 137 ? -8.817 5.361 0.121 1.00 95.69 137 VAL A O 1
ATOM 1046 N N . ALA A 1 138 ? -6.579 5.489 0.345 1.00 93.12 138 ALA A N 1
ATOM 1047 C CA . ALA A 1 138 ? -6.589 6.806 0.975 1.00 93.12 138 ALA A CA 1
ATOM 1048 C C . ALA A 1 138 ? -7.130 7.894 0.021 1.00 93.12 138 ALA A C 1
ATOM 1050 O O . ALA A 1 138 ? -7.973 8.697 0.428 1.00 93.12 138 ALA A O 1
ATOM 1051 N N . LYS A 1 139 ? -6.732 7.874 -1.264 1.00 92.19 139 LYS A N 1
ATOM 1052 C CA . LYS A 1 139 ? -7.145 8.847 -2.301 1.00 92.19 139 LYS A CA 1
ATOM 1053 C C . LYS A 1 139 ? -8.643 8.849 -2.574 1.00 92.19 139 LYS A C 1
ATOM 1055 O O . LYS A 1 139 ? -9.208 9.901 -2.861 1.00 92.19 139 LYS A O 1
ATOM 1060 N N . ILE A 1 140 ? -9.285 7.681 -2.513 1.00 90.50 140 ILE A N 1
ATOM 1061 C CA . ILE A 1 140 ? -10.717 7.539 -2.811 1.00 90.50 140 ILE A CA 1
ATOM 1062 C C . ILE A 1 140 ? -11.573 8.367 -1.841 1.00 90.50 140 ILE A C 1
ATOM 1064 O O . ILE A 1 140 ? -12.687 8.756 -2.188 1.00 90.50 140 ILE A O 1
ATOM 1068 N N . GLY A 1 141 ? -11.062 8.687 -0.645 1.00 85.75 141 GLY A N 1
ATOM 1069 C CA . GLY A 1 141 ? -11.732 9.615 0.269 1.00 85.75 141 GLY A CA 1
ATOM 1070 C C . GLY A 1 141 ? -12.933 9.006 0.997 1.00 85.75 141 GLY A C 1
ATOM 1071 O O . GLY A 1 141 ? -13.798 9.721 1.499 1.00 85.75 141 GLY A O 1
ATOM 1072 N N . VAL A 1 142 ? -12.992 7.677 1.107 1.00 89.19 142 VAL A N 1
ATOM 1073 C CA . VAL A 1 142 ? -14.029 6.961 1.881 1.00 89.19 142 VAL A CA 1
ATOM 1074 C C . VAL A 1 142 ? -13.784 7.004 3.396 1.00 89.19 142 VAL A C 1
ATOM 1076 O O . VAL A 1 142 ? -14.554 6.438 4.172 1.00 89.19 142 VAL A O 1
ATOM 1079 N N . GLY A 1 143 ? -12.741 7.709 3.840 1.00 91.69 143 GLY A N 1
ATOM 1080 C CA . GLY A 1 143 ? -12.410 7.888 5.254 1.00 91.69 143 GLY A CA 1
ATOM 1081 C C . GLY A 1 143 ? -11.835 6.635 5.911 1.00 91.69 143 GLY A C 1
ATOM 1082 O O . GLY A 1 143 ? -12.000 6.460 7.116 1.00 91.69 143 GLY A O 1
ATOM 1083 N N . CYS A 1 144 ? -11.212 5.746 5.133 1.00 95.62 144 CYS A N 1
ATOM 1084 C CA . CYS A 1 144 ? -10.439 4.641 5.686 1.00 95.62 144 CYS A CA 1
ATOM 1085 C C . CYS A 1 144 ? -9.230 5.162 6.467 1.00 95.62 144 CYS A C 1
ATOM 1087 O O . CYS A 1 144 ? -8.655 6.192 6.115 1.00 95.62 144 CYS A O 1
ATOM 1089 N N . LYS A 1 145 ? -8.823 4.403 7.485 1.00 97.06 145 LYS A N 1
ATOM 1090 C CA . LYS A 1 145 ? -7.452 4.459 7.997 1.00 97.06 145 LYS A CA 1
ATOM 1091 C C . LYS A 1 145 ? -6.712 3.245 7.463 1.00 97.06 145 LYS A C 1
ATOM 1093 O O . LYS A 1 145 ? -7.146 2.117 7.706 1.00 97.06 145 LYS A O 1
ATOM 1098 N N . THR A 1 146 ? -5.640 3.489 6.732 1.00 97.75 146 THR A N 1
ATOM 1099 C CA . THR A 1 146 ? -4.908 2.470 5.989 1.00 97.75 146 THR A CA 1
ATOM 1100 C C . THR A 1 146 ? -3.505 2.338 6.550 1.00 97.75 146 THR A C 1
ATOM 1102 O O . THR A 1 146 ? -2.833 3.338 6.784 1.00 97.75 146 THR A O 1
ATOM 1105 N N . TRP A 1 147 ? -3.054 1.105 6.736 1.00 98.19 147 TRP A N 1
ATOM 1106 C CA . TRP A 1 147 ? -1.676 0.775 7.055 1.00 98.19 147 TRP A CA 1
ATOM 1107 C C . TRP A 1 147 ? -1.078 0.028 5.874 1.00 98.19 147 TRP A C 1
ATOM 1109 O O . TRP A 1 147 ? -1.548 -1.059 5.543 1.00 98.19 147 TRP A O 1
ATOM 1119 N N . ILE A 1 148 ? -0.064 0.615 5.247 1.00 98.44 148 ILE A N 1
ATOM 1120 C CA . ILE A 1 148 ? 0.769 -0.082 4.269 1.00 98.44 148 ILE A CA 1
ATOM 1121 C C . ILE A 1 148 ? 1.940 -0.710 5.007 1.00 98.44 148 ILE A C 1
ATOM 1123 O O . ILE A 1 148 ? 2.666 -0.031 5.740 1.00 98.44 148 ILE A O 1
ATOM 1127 N N . THR A 1 149 ? 2.063 -2.026 4.874 1.00 98.69 149 THR A N 1
ATOM 1128 C CA . THR A 1 149 ? 3.039 -2.818 5.613 1.00 98.69 149 THR A CA 1
ATOM 1129 C C . THR A 1 149 ? 3.929 -3.639 4.698 1.00 98.69 149 THR A C 1
ATOM 1131 O O . THR A 1 149 ? 3.488 -4.146 3.660 1.00 98.69 149 THR A O 1
ATOM 1134 N N . ASP A 1 150 ? 5.197 -3.738 5.082 1.00 98.38 150 ASP A N 1
ATOM 1135 C CA . ASP A 1 150 ? 6.226 -4.527 4.408 1.00 98.38 150 ASP A CA 1
ATOM 1136 C C . ASP A 1 150 ? 7.420 -4.739 5.367 1.00 98.38 150 ASP A C 1
ATOM 1138 O O . ASP A 1 150 ? 7.386 -4.315 6.527 1.00 98.38 150 ASP A O 1
ATOM 1142 N N . GLN A 1 151 ? 8.483 -5.380 4.891 1.00 97.31 151 GLN A N 1
ATOM 1143 C CA . GLN A 1 151 ? 9.730 -5.567 5.630 1.00 97.31 151 GLN A CA 1
ATOM 1144 C C . GLN A 1 151 ? 10.528 -4.254 5.727 1.00 97.31 151 GLN A C 1
ATOM 1146 O O . GLN A 1 151 ? 10.404 -3.364 4.879 1.00 97.31 151 GLN A O 1
ATOM 1151 N N . VAL A 1 152 ? 11.436 -4.165 6.709 1.00 97.81 152 VAL A N 1
ATOM 1152 C CA . VAL A 1 152 ? 12.321 -2.998 6.938 1.00 97.81 152 VAL A CA 1
ATOM 1153 C C . VAL A 1 152 ? 12.944 -2.405 5.660 1.00 97.81 152 VAL A C 1
ATOM 1155 O O . VAL A 1 152 ? 12.923 -1.180 5.526 1.00 97.81 152 VAL A O 1
ATOM 1158 N N . PRO A 1 153 ? 13.474 -3.196 4.699 1.00 97.25 153 PRO A N 1
ATOM 1159 C CA . PRO A 1 153 ? 14.109 -2.643 3.498 1.00 97.25 153 PRO A CA 1
ATOM 1160 C C . PRO A 1 153 ? 13.187 -1.781 2.623 1.00 97.25 153 PRO A C 1
ATOM 1162 O O . PRO A 1 153 ? 13.680 -0.942 1.867 1.00 97.25 153 PRO A O 1
ATOM 1165 N N . MET A 1 154 ? 11.869 -1.974 2.722 1.00 97.75 154 MET A N 1
ATOM 1166 C CA . MET A 1 154 ? 10.879 -1.253 1.923 1.00 97.75 154 MET A CA 1
ATOM 1167 C C . MET A 1 154 ? 10.365 0.025 2.594 1.00 97.75 154 MET A C 1
ATOM 1169 O O . MET A 1 154 ? 9.853 0.900 1.893 1.00 97.75 154 MET A O 1
ATOM 1173 N N . LEU A 1 155 ? 10.534 0.184 3.914 1.00 97.69 155 LEU A N 1
ATOM 1174 C CA . LEU A 1 155 ? 10.020 1.352 4.644 1.00 97.69 155 LEU A CA 1
ATOM 1175 C C . LEU A 1 155 ? 10.512 2.689 4.066 1.00 97.69 155 LEU A C 1
ATOM 1177 O O . LEU A 1 155 ? 9.660 3.540 3.818 1.00 97.69 155 LEU A O 1
ATOM 1181 N N . PRO A 1 156 ? 11.812 2.885 3.745 1.00 97.38 156 PRO A N 1
ATOM 1182 C CA . PRO A 1 156 ? 12.277 4.165 3.207 1.00 97.38 156 PRO A CA 1
ATOM 1183 C C . PRO A 1 156 ? 11.602 4.543 1.882 1.00 97.38 156 PRO A C 1
ATOM 1185 O O . PRO A 1 156 ? 11.303 5.713 1.652 1.00 97.38 156 PRO A O 1
ATOM 1188 N N . LEU A 1 157 ? 11.335 3.558 1.014 1.00 97.62 157 LEU A N 1
ATOM 1189 C CA . LEU A 1 157 ? 10.644 3.798 -0.254 1.00 97.62 157 LEU A CA 1
ATOM 1190 C C . LEU A 1 157 ? 9.179 4.177 -0.017 1.00 97.62 157 LEU A C 1
ATOM 1192 O O . LEU A 1 157 ? 8.684 5.124 -0.627 1.00 97.62 157 LEU A O 1
ATOM 1196 N N . MET A 1 158 ? 8.490 3.451 0.866 1.00 97.44 158 MET A N 1
ATOM 1197 C CA . MET A 1 158 ? 7.094 3.736 1.199 1.00 97.44 158 MET A CA 1
A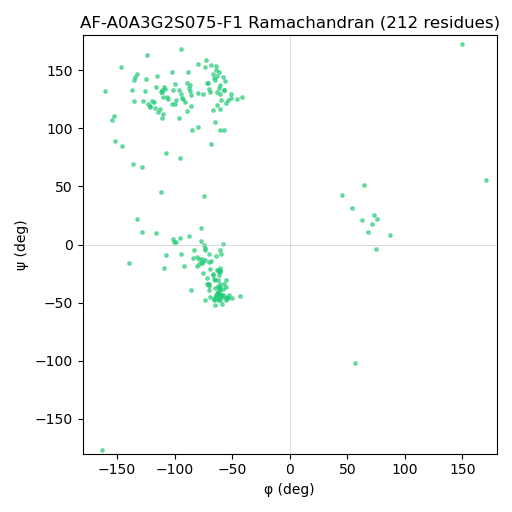TOM 1198 C C . MET A 1 158 ? 6.936 5.107 1.863 1.00 97.44 158 MET A C 1
ATOM 1200 O O . MET A 1 158 ? 6.040 5.860 1.487 1.00 97.44 158 MET A O 1
ATOM 1204 N N . GLU A 1 159 ? 7.819 5.463 2.798 1.00 96.44 159 GLU A N 1
ATOM 1205 C CA . GLU A 1 159 ? 7.834 6.778 3.447 1.00 96.44 159 GLU A CA 1
ATOM 1206 C C . GLU A 1 159 ? 8.073 7.903 2.438 1.00 96.44 159 GLU A C 1
ATOM 1208 O O . GLU A 1 159 ? 7.356 8.902 2.452 1.00 96.44 159 GLU A O 1
ATOM 1213 N N . GLU A 1 160 ? 9.020 7.739 1.509 1.00 95.25 160 GLU A N 1
ATOM 1214 C CA . GLU A 1 160 ? 9.215 8.720 0.441 1.00 95.25 160 GLU A CA 1
ATOM 1215 C C . GLU A 1 160 ? 7.958 8.852 -0.429 1.00 95.25 160 GLU A C 1
ATOM 1217 O O . GLU A 1 160 ? 7.520 9.969 -0.713 1.00 95.25 160 GLU A O 1
ATOM 1222 N N . ASN A 1 161 ? 7.316 7.738 -0.786 1.00 96.19 161 ASN A N 1
ATOM 1223 C CA . ASN A 1 161 ? 6.083 7.764 -1.568 1.00 96.19 161 ASN A CA 1
ATOM 1224 C C . ASN A 1 161 ? 4.911 8.421 -0.822 1.00 96.19 161 ASN A C 1
ATOM 1226 O O . ASN A 1 161 ? 4.101 9.091 -1.463 1.00 96.19 161 ASN A O 1
ATOM 1230 N N . VAL A 1 162 ? 4.849 8.344 0.513 1.00 94.56 162 VAL A N 1
ATOM 1231 C CA . VAL A 1 162 ? 3.906 9.154 1.310 1.00 94.56 162 VAL A CA 1
ATOM 1232 C C . VAL A 1 162 ? 4.147 10.647 1.066 1.00 94.56 162 VAL A C 1
ATOM 1234 O O . VAL A 1 162 ? 3.194 11.394 0.850 1.00 94.56 162 VAL A O 1
ATOM 1237 N N . THR A 1 163 ? 5.407 11.098 1.028 1.00 93.50 163 THR A N 1
ATOM 1238 C CA . THR A 1 163 ? 5.721 12.525 0.804 1.00 93.50 163 THR A CA 1
ATOM 1239 C C . THR A 1 163 ? 5.341 13.025 -0.593 1.00 93.50 163 THR A C 1
ATOM 1241 O O . THR A 1 163 ? 5.065 14.213 -0.765 1.00 93.50 163 THR A O 1
ATOM 1244 N N . LEU A 1 164 ? 5.275 12.127 -1.582 1.00 94.06 164 LEU A N 1
ATOM 1245 C CA . LEU A 1 164 ? 4.804 12.430 -2.938 1.00 94.06 164 LEU A CA 1
ATOM 1246 C C . LEU A 1 164 ? 3.273 12.553 -3.026 1.00 94.06 164 LEU A C 1
ATOM 1248 O O . LEU A 1 164 ? 2.766 13.053 -4.030 1.00 94.06 164 LEU A O 1
ATOM 1252 N N . ASN A 1 165 ? 2.539 12.129 -1.990 1.00 93.00 165 ASN A N 1
ATOM 1253 C CA . ASN A 1 165 ? 1.076 12.166 -1.920 1.00 93.00 165 ASN A CA 1
ATOM 1254 C C . ASN A 1 165 ? 0.617 12.851 -0.613 1.00 93.00 165 ASN A C 1
ATOM 1256 O O . ASN A 1 165 ? 0.035 12.208 0.266 1.00 93.00 165 ASN A O 1
ATOM 1260 N N . PRO A 1 166 ? 0.876 14.164 -0.450 1.00 88.94 166 PRO A N 1
ATOM 1261 C CA . PRO A 1 166 ? 0.688 14.868 0.821 1.00 88.94 166 PRO A CA 1
ATOM 1262 C C . PRO A 1 166 ? -0.765 14.894 1.316 1.00 88.94 166 PRO A C 1
ATOM 1264 O O . PRO A 1 166 ? -1.003 15.046 2.511 1.00 88.94 166 PRO A O 1
ATOM 1267 N N . ASP A 1 167 ? -1.743 14.718 0.427 1.00 87.56 167 ASP A N 1
ATOM 1268 C CA . ASP A 1 167 ? -3.162 14.643 0.775 1.00 87.56 167 ASP A CA 1
ATOM 1269 C C . ASP A 1 167 ? -3.568 13.324 1.460 1.00 87.56 167 ASP A C 1
ATOM 1271 O O . ASP A 1 167 ? -4.703 13.192 1.912 1.00 87.56 167 ASP A O 1
ATOM 1275 N N . MET A 1 168 ? -2.647 12.361 1.573 1.00 86.62 168 MET A N 1
ATOM 1276 C CA . MET A 1 168 ? -2.896 11.044 2.170 1.00 86.62 168 MET A CA 1
ATOM 1277 C C . MET A 1 168 ? -2.261 10.837 3.541 1.00 86.62 168 MET A C 1
ATOM 1279 O O . MET A 1 168 ? -2.544 9.824 4.177 1.00 86.62 168 MET A O 1
ATOM 1283 N N . VAL A 1 169 ? -1.400 11.751 3.995 1.00 82.94 169 VAL A N 1
ATOM 1284 C CA . VAL A 1 169 ? -0.533 11.555 5.175 1.00 82.94 169 VAL A CA 1
ATOM 1285 C C . VAL A 1 169 ? -1.334 11.222 6.441 1.00 82.94 169 VAL A C 1
ATOM 1287 O O . VAL A 1 169 ? -0.898 10.414 7.258 1.00 82.94 169 VAL A O 1
ATOM 1290 N N . ASP A 1 170 ? -2.535 11.784 6.581 1.00 88.75 170 ASP A N 1
ATOM 1291 C CA . ASP A 1 170 ? -3.404 11.540 7.739 1.00 88.75 170 ASP A CA 1
ATOM 1292 C C . ASP A 1 170 ? -4.185 10.216 7.659 1.00 88.75 170 ASP A C 1
ATOM 1294 O O . ASP A 1 170 ? -4.700 9.736 8.672 1.00 88.75 170 ASP A O 1
ATOM 1298 N N . ALA A 1 171 ? -4.304 9.636 6.462 1.00 92.94 171 ALA A N 1
ATOM 1299 C CA . ALA A 1 171 ? -5.114 8.449 6.188 1.00 92.94 171 ALA A CA 1
ATOM 1300 C C . ALA A 1 171 ? -4.282 7.190 5.899 1.00 92.94 171 ALA A C 1
ATOM 1302 O O . ALA A 1 171 ? -4.813 6.087 6.019 1.00 92.94 171 ALA A O 1
ATOM 1303 N N . CYS A 1 172 ? -3.009 7.336 5.522 1.00 95.69 172 CYS A N 1
ATOM 1304 C CA . CYS A 1 172 ? -2.118 6.238 5.161 1.00 95.69 172 CYS A CA 1
ATOM 1305 C C . CYS A 1 172 ? -0.878 6.222 6.061 1.00 95.69 172 CYS A C 1
ATOM 1307 O O . CYS A 1 172 ? -0.081 7.158 6.067 1.00 95.69 172 CYS A O 1
ATOM 1309 N N . HIS A 1 173 ? -0.703 5.133 6.799 1.00 97.25 173 HIS A N 1
ATOM 1310 C CA . HIS A 1 173 ? 0.369 4.940 7.764 1.00 97.25 173 HIS A CA 1
ATOM 1311 C C . HIS A 1 173 ? 1.336 3.865 7.264 1.00 97.25 173 HIS A C 1
ATOM 1313 O O . HIS A 1 173 ? 0.910 2.786 6.861 1.00 97.25 173 HIS A O 1
ATOM 1319 N N . VAL A 1 174 ? 2.635 4.150 7.305 1.00 98.12 174 VAL A N 1
ATOM 1320 C CA . VAL A 1 174 ? 3.683 3.167 7.002 1.00 98.12 174 VAL A CA 1
ATOM 1321 C C . VAL A 1 174 ? 4.029 2.410 8.279 1.00 98.12 174 VAL A C 1
ATOM 1323 O O . VAL A 1 174 ? 4.192 3.023 9.336 1.00 98.12 174 VAL A O 1
ATOM 1326 N N . ALA A 1 175 ? 4.138 1.087 8.195 1.00 98.38 175 ALA A N 1
ATOM 1327 C CA . ALA A 1 175 ? 4.593 0.264 9.309 1.00 98.38 175 ALA A CA 1
ATOM 1328 C C . ALA A 1 175 ? 5.381 -0.958 8.828 1.00 98.38 175 ALA A C 1
ATOM 1330 O O . ALA A 1 175 ? 5.159 -1.473 7.736 1.00 98.38 175 ALA A O 1
ATOM 1331 N N . GLU A 1 176 ? 6.288 -1.440 9.672 1.00 98.50 176 GLU A N 1
ATOM 1332 C CA . GLU A 1 176 ? 6.902 -2.752 9.486 1.00 98.50 176 GLU A CA 1
ATOM 1333 C C . GLU A 1 176 ? 5.878 -3.850 9.785 1.00 98.50 176 GLU A C 1
ATOM 1335 O O . GLU A 1 176 ? 5.126 -3.745 10.754 1.00 98.50 176 GLU A O 1
ATOM 1340 N N . LEU A 1 177 ? 5.865 -4.910 8.978 1.00 98.44 177 LEU A N 1
ATOM 1341 C CA . LEU A 1 177 ? 5.205 -6.167 9.317 1.00 98.44 177 LEU A CA 1
ATOM 1342 C C . LEU A 1 177 ? 5.888 -7.303 8.555 1.00 98.44 177 LEU A C 1
ATOM 1344 O O . LEU A 1 177 ? 5.706 -7.460 7.347 1.00 98.44 177 LEU A O 1
ATOM 1348 N N . ASN A 1 178 ? 6.653 -8.120 9.277 1.00 97.94 178 ASN A N 1
ATOM 1349 C CA . ASN A 1 178 ? 7.200 -9.360 8.741 1.00 97.94 178 ASN A CA 1
ATOM 1350 C C . ASN A 1 178 ? 6.158 -10.472 8.899 1.00 97.94 178 ASN A C 1
ATOM 1352 O O . ASN A 1 178 ? 5.595 -10.670 9.978 1.00 97.94 178 ASN A O 1
ATOM 1356 N N . TRP A 1 179 ? 5.872 -11.191 7.816 1.00 98.06 179 TRP A N 1
ATOM 1357 C CA . TRP A 1 179 ? 4.875 -12.256 7.857 1.00 98.06 179 TRP A CA 1
ATOM 1358 C C . TRP A 1 179 ? 5.296 -13.384 8.803 1.00 98.06 179 TRP A C 1
ATOM 1360 O O . TRP A 1 179 ? 6.478 -13.707 8.911 1.00 98.06 179 TRP A O 1
ATOM 1370 N N . GLY A 1 180 ? 4.322 -13.987 9.481 1.00 97.19 180 GLY A N 1
ATOM 1371 C CA . GLY A 1 180 ? 4.526 -15.028 10.492 1.00 97.19 180 GLY A CA 1
ATOM 1372 C C . GLY A 1 180 ? 5.052 -14.534 11.846 1.00 97.19 180 GLY A C 1
ATOM 1373 O O . GLY A 1 180 ? 5.165 -15.332 12.775 1.00 97.19 180 GLY A O 1
ATOM 1374 N N . GLU A 1 181 ? 5.360 -13.243 11.989 1.00 96.94 181 GLU A N 1
ATOM 1375 C CA . GLU A 1 181 ? 5.746 -12.640 13.267 1.00 96.94 181 GLU A CA 1
ATOM 1376 C C . GLU A 1 181 ? 4.545 -12.015 13.995 1.00 96.94 181 GLU A C 1
ATOM 1378 O O . GLU A 1 181 ? 3.455 -11.847 13.445 1.00 96.94 181 GLU A O 1
ATOM 1383 N N . THR A 1 182 ? 4.744 -11.656 15.267 1.00 96.62 182 THR A N 1
ATOM 1384 C CA . THR A 1 182 ? 3.733 -10.951 16.062 1.00 96.62 182 THR A CA 1
ATOM 1385 C C . THR A 1 182 ? 3.388 -9.609 15.420 1.00 96.62 182 THR A C 1
ATOM 1387 O O . THR A 1 182 ? 4.277 -8.795 15.175 1.00 96.62 182 THR A O 1
ATOM 1390 N N . ILE A 1 183 ? 2.093 -9.344 15.229 1.00 97.56 183 ILE A N 1
ATOM 1391 C CA . ILE A 1 183 ? 1.616 -8.064 14.693 1.00 97.56 183 ILE A CA 1
ATOM 1392 C C . ILE A 1 183 ? 2.052 -6.906 15.612 1.00 97.56 183 ILE A C 1
ATOM 1394 O O . ILE A 1 183 ? 1.723 -6.932 16.804 1.00 97.56 183 ILE A O 1
ATOM 1398 N N . PRO A 1 184 ? 2.759 -5.885 15.092 1.00 96.88 184 PRO A N 1
ATOM 1399 C CA . PRO A 1 184 ? 3.190 -4.738 15.887 1.00 96.88 184 PRO A CA 1
ATOM 1400 C C . PRO A 1 184 ? 2.024 -3.946 16.486 1.00 96.88 184 PRO A C 1
ATOM 1402 O O . PRO A 1 184 ? 0.968 -3.810 15.872 1.00 96.88 184 PRO A O 1
ATOM 1405 N N . GLU A 1 185 ? 2.222 -3.352 17.667 1.00 96.12 185 GLU A N 1
ATOM 1406 C CA . GLU A 1 185 ? 1.163 -2.630 18.400 1.00 96.12 185 GLU A CA 1
ATOM 1407 C C . GLU A 1 185 ? 0.586 -1.425 17.637 1.00 96.12 185 GLU A C 1
ATOM 1409 O O . GLU A 1 185 ? -0.556 -1.023 17.867 1.00 96.12 185 GLU A O 1
ATOM 1414 N N . ASN A 1 186 ? 1.367 -0.834 16.730 1.00 96.06 186 ASN A N 1
ATOM 1415 C CA . ASN A 1 186 ? 0.953 0.291 15.894 1.00 96.06 186 ASN A CA 1
ATOM 1416 C C . ASN A 1 186 ? 0.169 -0.130 14.639 1.00 96.06 186 AS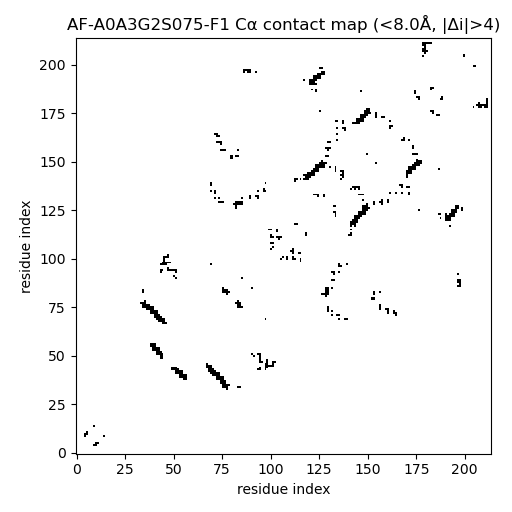N A C 1
ATOM 1418 O O . ASN A 1 186 ? -0.299 0.752 13.915 1.00 96.06 186 ASN A O 1
ATOM 1422 N N . VAL A 1 187 ? 0.018 -1.434 14.381 1.00 97.69 187 VAL A N 1
ATOM 1423 C CA . VAL A 1 187 ? -0.769 -1.994 13.276 1.00 97.69 187 VAL A CA 1
ATOM 1424 C C . VAL A 1 187 ? -2.042 -2.642 13.840 1.00 97.69 187 VAL A C 1
ATOM 1426 O O . VAL A 1 187 ? -1.977 -3.384 14.822 1.00 97.69 187 VAL A O 1
ATOM 1429 N N . PRO A 1 188 ? -3.229 -2.403 13.253 1.00 96.81 188 PRO A N 1
ATOM 1430 C CA . PRO A 1 188 ? -4.445 -3.080 13.684 1.00 96.81 188 PRO A CA 1
ATOM 1431 C C . PRO A 1 188 ? -4.316 -4.600 13.527 1.00 96.81 188 PRO A C 1
ATOM 1433 O O . PRO A 1 188 ? -4.230 -5.104 12.414 1.00 96.81 188 PRO A O 1
ATOM 1436 N N . SER A 1 189 ? -4.377 -5.345 14.632 1.00 95.62 189 SER A N 1
ATOM 1437 C CA . SER A 1 189 ? -4.344 -6.819 14.611 1.00 95.62 189 SER A CA 1
ATOM 1438 C C . SER A 1 189 ? -5.637 -7.464 14.107 1.00 95.62 189 SER A C 1
ATOM 1440 O O . SER A 1 189 ? -5.675 -8.655 13.822 1.00 95.62 189 SER A O 1
ATOM 1442 N N . LYS A 1 190 ? -6.721 -6.686 14.010 1.00 95.81 190 LYS A N 1
ATOM 1443 C CA . LYS A 1 190 ? -8.021 -7.109 13.473 1.00 95.81 190 LYS A CA 1
ATOM 1444 C C . LYS A 1 190 ? -8.571 -6.029 12.542 1.00 95.81 190 LYS A C 1
ATOM 1446 O O . LYS A 1 190 ? -9.510 -5.330 12.929 1.00 95.81 190 LYS A O 1
ATOM 1451 N N . PRO A 1 191 ? -7.954 -5.831 11.366 1.00 97.38 191 PRO A N 1
ATOM 1452 C CA . PRO A 1 191 ? -8.444 -4.858 10.406 1.00 97.38 191 PRO A CA 1
ATOM 1453 C C . PRO A 1 191 ? -9.778 -5.322 9.817 1.00 97.38 191 PRO A C 1
ATOM 1455 O O . PRO A 1 191 ? -10.066 -6.518 9.750 1.00 97.38 191 PRO A O 1
ATOM 1458 N N . ASP A 1 192 ? -10.600 -4.382 9.357 1.00 98.12 192 ASP A N 1
ATOM 1459 C CA . ASP A 1 192 ? -11.832 -4.736 8.650 1.00 98.12 192 ASP A CA 1
ATOM 1460 C C . ASP A 1 192 ? -11.560 -5.299 7.244 1.00 98.12 192 ASP A C 1
ATOM 1462 O O . ASP A 1 192 ? -12.385 -6.039 6.703 1.00 98.12 192 ASP A O 1
ATOM 1466 N N . VAL A 1 193 ? -10.454 -4.876 6.622 1.00 98.00 193 VAL A N 1
ATOM 1467 C CA . VAL A 1 193 ? -10.048 -5.251 5.264 1.00 98.00 193 VAL A CA 1
ATOM 1468 C C . VAL A 1 193 ? -8.554 -5.551 5.254 1.00 98.00 193 VAL A C 1
ATOM 1470 O O . VAL A 1 193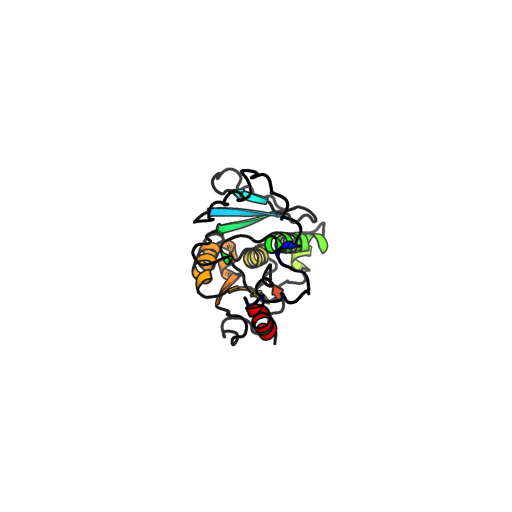 ? -7.756 -4.754 5.746 1.00 98.00 193 VAL A O 1
ATOM 1473 N N . ILE A 1 194 ? -8.185 -6.675 4.641 1.00 98.00 194 ILE A N 1
ATOM 1474 C CA . ILE A 1 194 ? -6.796 -7.009 4.328 1.00 98.00 194 ILE A CA 1
ATOM 1475 C C . ILE A 1 194 ? -6.618 -6.961 2.812 1.00 98.00 194 ILE A C 1
ATOM 1477 O O . ILE A 1 194 ? -7.434 -7.519 2.076 1.00 98.00 194 ILE A O 1
ATOM 1481 N N . LEU A 1 195 ? -5.568 -6.280 2.358 1.00 98.25 195 LEU A N 1
ATOM 1482 C CA . LEU A 1 195 ? -5.186 -6.17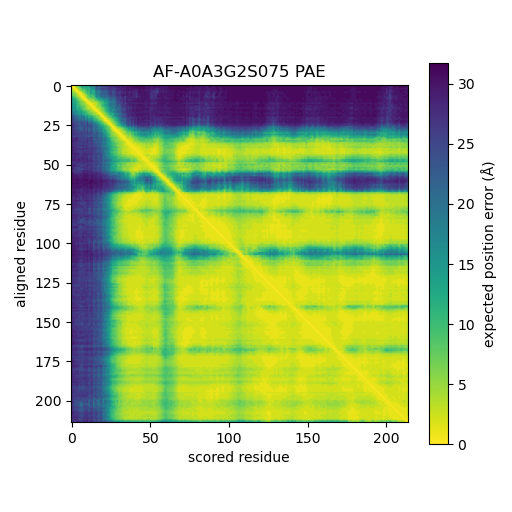4 0.952 1.00 98.25 195 LEU A CA 1
ATOM 1483 C C . LEU A 1 195 ? -3.828 -6.836 0.731 1.00 98.25 195 LEU A C 1
ATOM 1485 O O . LEU A 1 195 ? -2.963 -6.805 1.602 1.00 98.25 195 LEU A O 1
ATOM 1489 N N . LEU A 1 196 ? -3.671 -7.457 -0.432 1.00 96.94 196 LEU A N 1
ATOM 1490 C CA . LEU A 1 196 ? -2.453 -8.140 -0.850 1.00 96.94 196 LEU A CA 1
ATOM 1491 C C . LEU A 1 196 ? -2.471 -8.295 -2.372 1.00 96.94 196 LEU A C 1
ATOM 1493 O O . LEU A 1 196 ? -3.486 -8.694 -2.948 1.00 96.94 196 LEU A O 1
ATOM 1497 N N . ALA A 1 197 ? -1.364 -7.949 -3.022 1.00 97.69 197 ALA A N 1
ATOM 1498 C CA . ALA A 1 197 ? -1.198 -8.012 -4.471 1.00 97.69 197 ALA A CA 1
ATOM 1499 C C . ALA A 1 197 ? 0.168 -8.629 -4.796 1.00 97.69 197 ALA A C 1
ATOM 1501 O O . ALA A 1 197 ? 1.190 -8.149 -4.324 1.00 97.69 197 ALA A O 1
ATOM 1502 N N . ASP A 1 198 ? 0.178 -9.713 -5.578 1.00 96.50 198 ASP A N 1
ATOM 1503 C CA . ASP A 1 198 ? 1.389 -10.478 -5.928 1.00 96.50 198 ASP A CA 1
ATOM 1504 C C . ASP A 1 198 ? 2.233 -10.959 -4.723 1.00 96.50 198 ASP A C 1
ATOM 1506 O O . ASP A 1 198 ? 3.440 -11.162 -4.821 1.00 96.50 198 ASP A O 1
ATOM 1510 N N . CYS A 1 199 ? 1.593 -11.242 -3.582 1.00 96.25 199 CYS A N 1
ATOM 1511 C CA . CYS A 1 199 ? 2.267 -11.766 -2.384 1.00 96.25 199 CYS A CA 1
ATOM 1512 C C . CYS A 1 199 ? 2.542 -13.284 -2.419 1.00 96.25 199 CYS A C 1
ATOM 1514 O O . CYS A 1 199 ? 3.270 -13.799 -1.573 1.00 96.25 199 CYS A O 1
ATOM 1516 N N . VAL A 1 200 ? 1.978 -14.022 -3.382 1.00 94.81 200 VAL A N 1
ATOM 1517 C CA . VAL A 1 200 ? 2.091 -15.491 -3.482 1.00 94.81 200 VAL A CA 1
ATOM 1518 C C . VAL A 1 200 ? 3.020 -15.857 -4.639 1.00 94.81 200 VAL A C 1
ATOM 1520 O O . VAL A 1 200 ? 2.574 -16.197 -5.731 1.00 94.81 200 VAL A O 1
ATOM 1523 N N . TYR A 1 201 ? 4.328 -15.752 -4.401 1.00 92.31 201 TYR A N 1
ATOM 1524 C CA . TYR A 1 201 ? 5.354 -16.014 -5.424 1.00 92.31 201 TYR A CA 1
ATOM 1525 C C . TYR A 1 201 ? 6.586 -16.777 -4.907 1.00 92.31 201 TYR A C 1
ATOM 1527 O O . TYR A 1 201 ? 7.353 -17.307 -5.709 1.00 92.31 201 TYR A O 1
ATOM 1535 N N . ARG A 1 202 ? 6.778 -16.848 -3.582 1.00 92.12 202 ARG A N 1
ATOM 1536 C CA . ARG A 1 202 ? 7.862 -17.586 -2.915 1.00 92.12 202 ARG A CA 1
ATOM 1537 C C . ARG A 1 202 ? 7.290 -18.587 -1.927 1.00 92.12 202 ARG A C 1
ATOM 1539 O O . ARG A 1 202 ? 6.593 -18.193 -0.996 1.00 92.12 202 ARG A O 1
ATOM 1546 N N . GLU A 1 203 ? 7.598 -19.860 -2.131 1.00 95.44 203 GLU A N 1
ATOM 1547 C CA . GLU A 1 203 ? 7.042 -20.973 -1.356 1.00 95.44 203 GLU A CA 1
ATOM 1548 C C . GLU A 1 203 ? 7.371 -20.865 0.137 1.00 95.44 203 GLU A C 1
ATOM 1550 O O . GLU A 1 203 ? 6.511 -21.069 0.993 1.00 95.44 203 GLU A O 1
ATOM 1555 N N . GLU A 1 204 ? 8.590 -20.436 0.455 1.00 96.31 204 GLU A N 1
ATOM 1556 C CA . GLU A 1 204 ? 9.062 -20.199 1.818 1.00 96.31 204 GLU A CA 1
ATOM 1557 C C . GLU A 1 204 ? 8.256 -19.127 2.570 1.00 96.31 204 GLU A C 1
ATOM 1559 O O . GLU A 1 204 ? 8.276 -19.100 3.799 1.00 96.31 204 GLU A O 1
ATOM 1564 N N . ALA A 1 205 ? 7.533 -18.261 1.854 1.00 94.94 205 ALA A N 1
ATOM 1565 C CA . ALA A 1 205 ? 6.708 -17.209 2.436 1.00 94.94 205 ALA A CA 1
ATOM 1566 C C . ALA A 1 205 ? 5.236 -17.619 2.613 1.00 94.94 205 ALA A C 1
ATOM 1568 O O . ALA A 1 205 ? 4.484 -16.884 3.249 1.00 94.94 205 ALA A O 1
ATOM 1569 N N . PHE A 1 206 ? 4.810 -18.780 2.099 1.00 96.19 206 PHE A N 1
ATOM 1570 C CA . PHE A 1 206 ? 3.400 -19.181 2.132 1.00 96.19 206 PHE A CA 1
ATOM 1571 C C . PHE A 1 206 ? 2.886 -19.397 3.556 1.00 96.19 206 PHE A C 1
ATOM 1573 O O . PHE A 1 206 ? 1.873 -18.808 3.923 1.00 96.19 206 PHE A O 1
ATOM 1580 N N . GLN A 1 207 ? 3.577 -20.206 4.368 1.00 97.69 207 GLN A N 1
ATOM 1581 C CA . GLN A 1 207 ? 3.148 -20.444 5.750 1.00 97.69 207 GLN A CA 1
ATOM 1582 C C . GLN A 1 207 ? 3.242 -19.172 6.610 1.00 97.69 207 GLN A C 1
ATOM 1584 O O . GLN A 1 207 ? 2.238 -18.847 7.237 1.00 97.69 207 GLN A O 1
ATOM 1589 N N . PRO A 1 208 ? 4.346 -18.392 6.577 1.00 98.12 208 PRO A N 1
ATOM 1590 C CA . PRO A 1 208 ? 4.392 -17.102 7.263 1.00 98.12 208 PRO A CA 1
ATOM 1591 C C . PRO A 1 208 ? 3.232 -16.167 6.891 1.00 98.12 208 PRO A C 1
ATOM 1593 O O . PRO A 1 208 ? 2.621 -15.570 7.772 1.00 98.12 208 PRO A O 1
ATOM 1596 N N . LEU A 1 209 ? 2.878 -16.066 5.602 1.00 97.62 209 LEU A N 1
ATOM 1597 C CA . LEU A 1 209 ? 1.745 -15.248 5.159 1.00 97.62 209 LEU A CA 1
ATOM 1598 C C . LEU A 1 209 ? 0.413 -15.749 5.733 1.00 97.62 209 LEU A C 1
ATOM 1600 O O . LEU A 1 209 ? -0.411 -14.942 6.153 1.00 97.62 209 LEU A O 1
ATOM 1604 N N . VAL A 1 210 ? 0.199 -17.068 5.761 1.00 96.62 210 VAL A N 1
ATOM 1605 C CA . VAL A 1 210 ? -1.010 -17.664 6.351 1.00 96.62 210 VAL A CA 1
ATOM 1606 C C . VAL A 1 210 ? -1.081 -17.390 7.850 1.00 96.62 210 VAL A C 1
ATOM 1608 O O . VAL A 1 210 ? -2.139 -16.998 8.338 1.00 96.62 210 VAL A O 1
ATOM 1611 N N . ASP A 1 211 ? 0.032 -17.554 8.563 1.00 96.81 211 ASP A N 1
ATOM 1612 C CA . ASP A 1 211 ? 0.112 -17.342 10.010 1.00 96.81 211 ASP A CA 1
ATOM 1613 C C . ASP A 1 211 ? -0.205 -15.890 10.394 1.00 96.81 211 ASP A C 1
ATOM 1615 O O . ASP A 1 211 ? -0.799 -15.651 11.437 1.00 96.81 211 ASP A O 1
ATOM 1619 N N . THR A 1 212 ? 0.091 -14.918 9.525 1.00 97.44 212 THR A N 1
ATOM 1620 C CA . THR A 1 212 ? -0.284 -13.508 9.729 1.00 97.44 212 THR A CA 1
ATOM 1621 C C . THR A 1 212 ? -1.800 -13.270 9.779 1.00 97.44 212 THR A C 1
ATOM 1623 O O . THR A 1 212 ? -2.233 -12.258 10.332 1.00 97.44 212 THR A O 1
ATOM 1626 N N . PHE A 1 213 ? -2.629 -14.165 9.229 1.00 92.19 213 PHE A N 1
ATOM 1627 C CA . PHE A 1 213 ? -4.090 -14.013 9.262 1.00 92.19 213 PHE A CA 1
ATOM 1628 C C . PHE A 1 213 ? -4.755 -14.514 10.557 1.00 92.19 213 PHE A C 1
ATOM 1630 O O . PHE A 1 213 ? -5.953 -14.263 10.733 1.00 92.19 213 PHE A O 1
ATOM 1637 N N . TYR A 1 214 ? -4.033 -15.233 11.426 1.00 78.81 214 TYR A N 1
ATOM 1638 C CA . TYR A 1 214 ? -4.582 -15.948 12.590 1.00 78.81 214 TYR A CA 1
ATOM 1639 C C . TYR A 1 214 ? -4.015 -15.451 13.923 1.00 78.81 214 TYR A C 1
ATOM 1641 O O . TYR A 1 214 ? -4.799 -15.456 14.905 1.00 78.81 214 TYR A O 1
#

Organism: Malassezia restricta (strain ATCC 96810 / NBRC 103918 / CBS 7877) (NCBI:txid425264)

Foldseek 3Di:
DDDDADPPRDHPVPDPPDPPPDCPVPPDPPDDDFQAFFKWKWKEFLAAPDFIDTDGPPDPPDPPPDPGIDIAIFTAHCPLHPLRDDDPQLRVVLNVVSNQLCVVPVPDNVVSLVPRPCQCFEEEEESCSQVSRQLSVLRSVSNYQYEYEDAPSRQVRNVVSCVVVVSRVVRYHYDYDDFLDDDDPVHPLDTPYYHYGPQPDDPVCVVSNVNSND